Protein AF-A0A9E0TYV6-F1 (afdb_monomer)

Sequence (247 aa):
MHKGSHDLARRAIKYEMLGLSLREYIELRFNIHLPSYPLSEIIQNHERLASQIIERCEAIDQKIIPLFQHYLKCGYYPYFFELPNEEFYFITLEQNIHATIEVDLAAIYPHLNGVSINKLKQLLIFIAKSVPFTPNWTTIKDTLEIGDARTVKTYFQYLQDAYLVRCVGKGNKKFDHMNSPEKVYLDNPNQMQALCAGAANSGSERETFFLDMLSLKHSVTLAQKGDFLIDGNMLFEIGGRKKTFEQ

pLDDT: mean 87.54, std 14.6, range [40.12, 97.88]

Radius of gyration: 19.3 Å; Cα contacts (8 Å, |Δi|>4): 275; chains: 1; bounding box: 46×50×50 Å

Foldseek 3Di:
DDPVCPPVVVVDDDDDDFFDDLQRLVCVVQVDHDDDDDPVCCVVPVVVSVVVVQVRQVVSVHGSVVSVVVCLAARGHPCSVVDPDSVSRLVVVVVVLLCLLPPVLCVVPVPQDPVNSVLLVVLLLVCLQDPWAFDDLVVSCVVSVPPDSVSVLVSQVSCVVSLQKDFAAADDDPVCSSVGRGTMAGNASNSSCSSNVPPDDVQNNQLNSVCNVQVVPWDWHQDPPAGTDTNNHDGDHGDDPPDDPPD

Mean predicted aligned error: 6.64 Å

Structure (mmCIF, N/CA/C/O backbone):
data_AF-A0A9E0TYV6-F1
#
_entry.id   AF-A0A9E0TYV6-F1
#
loop_
_atom_site.group_PDB
_atom_site.id
_atom_site.type_symbol
_atom_site.label_atom_id
_atom_site.label_alt_id
_atom_site.label_comp_id
_atom_site.label_asym_id
_atom_site.label_entity_id
_atom_site.label_seq_id
_atom_site.pdbx_PDB_ins_code
_atom_site.Cartn_x
_atom_site.Cartn_y
_atom_site.Cartn_z
_atom_site.occupancy
_atom_site.B_iso_or_equiv
_atom_site.auth_seq_id
_atom_site.auth_comp_id
_atom_site.auth_asym_id
_atom_site.auth_atom_id
_atom_site.pdbx_PDB_model_num
ATOM 1 N N . MET A 1 1 ? 2.695 -14.387 -18.588 1.00 40.66 1 MET A N 1
ATOM 2 C CA . MET A 1 1 ? 2.009 -15.469 -19.349 1.00 40.66 1 MET A CA 1
ATOM 3 C C . MET A 1 1 ? 2.915 -16.694 -19.436 1.00 40.66 1 MET A C 1
ATOM 5 O O . MET A 1 1 ? 3.988 -16.606 -20.015 1.00 40.66 1 MET A O 1
ATOM 9 N N . HIS A 1 2 ? 2.489 -17.823 -18.862 1.00 41.53 2 HIS A N 1
ATOM 10 C CA . HIS A 1 2 ? 3.214 -19.099 -18.869 1.00 41.53 2 HIS A CA 1
ATOM 11 C C . HIS A 1 2 ? 3.047 -19.836 -20.207 1.00 41.53 2 HIS A C 1
ATOM 13 O O . HIS A 1 2 ? 1.939 -20.252 -20.531 1.00 41.53 2 HIS A O 1
ATOM 19 N N . LYS A 1 3 ? 4.132 -20.091 -20.946 1.00 40.12 3 LYS A N 1
ATOM 20 C CA . LYS A 1 3 ? 4.093 -20.951 -22.149 1.00 40.12 3 LYS A CA 1
ATOM 21 C C . LYS A 1 3 ? 4.261 -22.459 -21.872 1.00 40.12 3 LYS A C 1
ATOM 23 O O . LYS A 1 3 ? 4.310 -23.234 -22.815 1.00 40.12 3 LYS A O 1
ATOM 28 N N . GLY A 1 4 ? 4.264 -22.883 -20.603 1.00 43.78 4 GLY A N 1
ATOM 29 C CA . GLY A 1 4 ? 4.297 -24.304 -20.204 1.00 43.78 4 GLY A CA 1
ATOM 30 C C . GLY A 1 4 ? 3.236 -24.742 -19.180 1.00 43.78 4 GLY A C 1
ATOM 31 O O . GLY A 1 4 ? 3.218 -25.901 -18.794 1.00 43.78 4 GLY A O 1
ATOM 32 N N . SER A 1 5 ? 2.340 -23.847 -18.734 1.00 45.91 5 SER A N 1
ATOM 33 C CA . SER A 1 5 ? 1.409 -24.089 -17.605 1.00 45.91 5 SER A CA 1
ATOM 34 C C . SER A 1 5 ? -0.071 -24.100 -18.025 1.00 45.91 5 SER A C 1
ATOM 36 O O . SER A 1 5 ? -0.960 -23.715 -17.271 1.00 45.91 5 SER A O 1
ATOM 38 N N . HIS A 1 6 ? -0.377 -24.485 -19.265 1.00 48.03 6 HIS A N 1
ATOM 39 C CA . HIS A 1 6 ? -1.742 -24.333 -19.789 1.00 48.03 6 HIS A CA 1
ATOM 40 C C . HIS A 1 6 ? -2.777 -25.318 -19.211 1.00 48.03 6 HIS A C 1
ATOM 42 O O . HIS A 1 6 ? -3.976 -25.057 -19.358 1.00 48.03 6 HIS A O 1
ATOM 48 N N . ASP A 1 7 ? -2.340 -26.404 -18.560 1.00 48.03 7 ASP A N 1
ATOM 49 C CA . ASP A 1 7 ? -3.216 -27.442 -17.984 1.00 48.03 7 ASP A CA 1
ATOM 50 C C . ASP A 1 7 ? -3.314 -27.347 -16.444 1.00 48.03 7 ASP A C 1
ATOM 52 O O . ASP A 1 7 ? -4.409 -27.347 -15.886 1.00 48.03 7 ASP A O 1
ATOM 56 N N . LEU A 1 8 ? -2.193 -27.122 -15.743 1.00 48.78 8 LEU A N 1
ATOM 57 C CA . LEU A 1 8 ? -2.167 -26.930 -14.281 1.00 48.78 8 LEU A CA 1
ATOM 58 C C . LEU A 1 8 ? -2.836 -25.620 -13.834 1.00 48.78 8 LEU A C 1
ATOM 60 O O . LEU A 1 8 ? -3.581 -25.616 -12.855 1.00 48.78 8 LEU A O 1
ATOM 64 N N . ALA A 1 9 ? -2.662 -24.522 -14.582 1.00 51.69 9 ALA A N 1
ATOM 65 C CA . ALA A 1 9 ? -3.269 -23.230 -14.245 1.00 51.69 9 ALA A CA 1
ATOM 66 C C . ALA A 1 9 ? -4.808 -23.212 -14.332 1.00 51.69 9 ALA A C 1
ATOM 68 O O . ALA A 1 9 ? -5.420 -22.287 -13.808 1.00 51.69 9 ALA A O 1
ATOM 69 N N . ARG A 1 10 ? -5.435 -24.207 -14.985 1.00 51.84 10 ARG A N 1
ATOM 70 C CA . ARG A 1 10 ? -6.901 -24.364 -15.039 1.00 51.84 10 ARG A CA 1
ATOM 71 C C . ARG A 1 10 ? -7.467 -25.242 -13.919 1.00 51.84 10 ARG A C 1
ATOM 73 O O . ARG A 1 10 ? -8.673 -25.215 -13.704 1.00 51.84 10 ARG A O 1
ATOM 80 N N . ARG A 1 11 ? -6.626 -26.031 -13.238 1.00 56.94 11 ARG A N 1
ATOM 81 C CA . ARG A 1 11 ? -7.041 -26.982 -12.186 1.00 56.94 11 ARG A CA 1
ATOM 82 C C . ARG A 1 11 ? -6.666 -26.528 -10.775 1.00 56.94 11 ARG A C 1
ATOM 84 O O . ARG A 1 11 ? -7.217 -27.048 -9.812 1.00 56.94 11 ARG A O 1
ATOM 91 N N . ALA A 1 12 ? -5.753 -25.569 -10.644 1.00 57.06 12 ALA A N 1
ATOM 92 C CA . ALA A 1 12 ? -5.425 -24.956 -9.367 1.00 57.06 12 ALA A CA 1
ATOM 93 C C . ALA A 1 12 ? -6.389 -23.800 -9.073 1.00 57.06 12 ALA A C 1
ATOM 95 O O . ALA A 1 12 ? -6.487 -22.852 -9.855 1.00 57.06 12 ALA A O 1
ATOM 96 N N . ILE A 1 13 ? -7.071 -23.857 -7.929 1.00 54.75 13 ILE A N 1
ATOM 97 C CA . ILE A 1 13 ? -7.735 -22.682 -7.363 1.00 54.75 13 ILE A CA 1
ATOM 98 C C . ILE A 1 13 ? -6.620 -21.705 -6.993 1.00 54.75 13 ILE A C 1
ATOM 100 O O . ILE A 1 13 ? -5.852 -21.952 -6.065 1.00 54.75 13 ILE A O 1
ATOM 104 N N . LYS A 1 14 ? -6.489 -20.619 -7.755 1.00 58.59 14 LYS A N 1
ATOM 105 C CA . LYS A 1 14 ? -5.612 -19.512 -7.383 1.00 58.59 14 LYS A CA 1
ATOM 106 C C . LYS A 1 14 ? -6.313 -18.713 -6.298 1.00 58.59 14 LYS A C 1
ATOM 108 O O . LYS A 1 14 ? -7.310 -18.052 -6.573 1.00 58.59 14 LYS A O 1
ATOM 113 N N . TYR A 1 15 ? -5.805 -18.812 -5.078 1.00 57.75 15 TYR A N 1
ATOM 114 C CA . TYR A 1 15 ? -6.190 -17.921 -3.999 1.00 57.75 15 TYR A CA 1
ATOM 115 C C . TYR A 1 15 ? -5.137 -16.818 -3.909 1.00 57.75 15 TYR A C 1
ATOM 117 O O . TYR A 1 15 ? -3.982 -17.089 -3.586 1.00 57.75 15 TYR A O 1
ATOM 125 N N . GLU A 1 16 ? -5.514 -15.593 -4.265 1.00 68.44 16 GLU A N 1
ATOM 126 C CA . GLU A 1 16 ? -4.658 -14.424 -4.067 1.00 68.44 16 GLU A CA 1
ATOM 127 C C . GLU A 1 16 ? -4.733 -14.025 -2.591 1.00 68.44 16 GLU A C 1
ATOM 129 O O . GLU A 1 16 ? -5.782 -13.604 -2.102 1.00 68.44 16 GLU A O 1
ATOM 134 N N . MET A 1 17 ? -3.629 -14.210 -1.865 1.00 68.81 17 MET A N 1
ATOM 135 C CA . MET A 1 17 ? -3.487 -13.711 -0.499 1.00 68.81 17 MET A CA 1
ATOM 136 C C . MET A 1 17 ? -2.896 -12.307 -0.545 1.00 68.81 17 MET A C 1
ATOM 138 O O . MET A 1 17 ? -1.731 -12.144 -0.898 1.00 68.81 17 MET A O 1
ATOM 142 N N . LEU A 1 18 ? -3.698 -11.309 -0.181 1.00 83.25 18 LEU A N 1
ATOM 143 C CA . LEU A 1 18 ? -3.202 -9.965 0.110 1.00 83.25 18 LEU A CA 1
ATOM 144 C C . LEU A 1 18 ? -2.790 -9.856 1.584 1.00 83.25 18 LEU A C 1
ATOM 146 O O . LEU A 1 18 ? -2.995 -10.787 2.370 1.00 83.25 18 LEU A O 1
ATOM 150 N N . GLY A 1 19 ? -2.214 -8.714 1.961 1.00 91.25 19 GLY A N 1
ATOM 151 C CA . GLY A 1 19 ? -1.996 -8.401 3.368 1.00 91.25 19 GLY A CA 1
ATOM 152 C C . GLY A 1 19 ? -3.301 -8.275 4.152 1.00 91.25 19 GLY A C 1
ATOM 153 O O . GLY A 1 19 ? -4.402 -8.219 3.603 1.00 91.25 19 GLY A O 1
ATOM 154 N N . LEU A 1 20 ? -3.154 -8.236 5.470 1.00 95.25 20 LEU A N 1
ATOM 155 C CA . LEU A 1 20 ? -4.251 -8.104 6.413 1.00 95.25 20 LEU A CA 1
ATOM 156 C C . LEU A 1 20 ? -4.936 -6.751 6.243 1.00 95.25 20 LEU A C 1
ATOM 158 O O . LEU A 1 20 ? -4.283 -5.707 6.214 1.00 95.25 20 LEU A O 1
ATOM 162 N N . SER A 1 21 ? -6.262 -6.750 6.243 1.00 95.25 21 SER A N 1
ATOM 163 C CA . SER A 1 21 ? -7.045 -5.545 6.518 1.00 95.25 21 SER A CA 1
ATOM 164 C C . SER A 1 21 ? -6.882 -5.102 7.978 1.00 95.25 21 SER A C 1
ATOM 166 O O . SER A 1 21 ? -6.531 -5.903 8.845 1.00 95.25 21 SER A O 1
ATOM 168 N N . LEU A 1 22 ? -7.224 -3.845 8.297 1.00 96.06 22 LEU A N 1
ATOM 169 C CA . LEU A 1 22 ? -7.263 -3.367 9.691 1.00 96.06 22 LEU A CA 1
ATOM 170 C C . LEU A 1 22 ? -8.117 -4.282 10.584 1.00 96.06 22 LEU A C 1
ATOM 172 O O . LEU A 1 22 ? -7.762 -4.544 11.730 1.00 96.06 22 LEU A O 1
ATOM 176 N N . ARG A 1 23 ? -9.235 -4.785 10.049 1.00 96.12 23 ARG A N 1
ATOM 177 C CA . ARG A 1 23 ? -10.124 -5.720 10.743 1.00 96.12 23 ARG A CA 1
ATOM 178 C C . ARG A 1 23 ? -9.376 -6.999 11.116 1.00 96.12 23 ARG A C 1
ATOM 180 O O . ARG A 1 23 ? -9.337 -7.342 12.289 1.00 96.12 23 ARG A O 1
ATOM 187 N N . GLU A 1 24 ? -8.760 -7.661 10.139 1.00 96.06 24 GLU A N 1
ATOM 188 C CA . GLU A 1 24 ? -8.030 -8.920 10.355 1.00 96.06 24 GLU A CA 1
ATOM 189 C C . GLU A 1 24 ? -6.822 -8.726 11.263 1.00 96.06 24 GLU A C 1
ATOM 191 O O . GLU A 1 24 ? -6.568 -9.561 12.122 1.00 96.06 24 GLU A O 1
ATOM 196 N N . TYR A 1 25 ? -6.122 -7.600 11.138 1.00 96.69 25 TYR A N 1
ATOM 197 C CA . TYR A 1 25 ? -5.053 -7.222 12.053 1.00 96.69 25 TYR A CA 1
ATOM 198 C C . TYR A 1 25 ? -5.535 -7.164 13.512 1.00 96.69 25 TYR A C 1
ATOM 200 O O . TYR A 1 25 ? -4.892 -7.735 14.393 1.00 96.69 25 TYR A O 1
ATOM 208 N N . ILE A 1 26 ? -6.674 -6.515 13.781 1.00 97.06 26 ILE A N 1
ATOM 209 C CA . ILE A 1 26 ? -7.237 -6.430 15.138 1.00 97.06 26 ILE A CA 1
ATOM 210 C C . ILE A 1 26 ? -7.720 -7.807 15.613 1.00 97.06 26 ILE A C 1
ATOM 212 O O . ILE A 1 26 ? -7.426 -8.196 16.743 1.00 97.06 26 ILE A O 1
ATOM 216 N N . GLU A 1 27 ? -8.437 -8.551 14.765 1.00 96.50 27 GLU A N 1
ATOM 217 C CA . GLU A 1 27 ? -8.932 -9.892 15.098 1.00 96.50 27 GLU A CA 1
ATOM 218 C C . GLU A 1 27 ? -7.784 -10.840 15.450 1.00 96.50 27 GLU A C 1
ATOM 220 O O . GLU A 1 27 ? -7.824 -11.477 16.500 1.00 96.50 27 GLU A O 1
ATOM 225 N N . LEU A 1 28 ? -6.731 -10.877 14.629 1.00 94.62 28 LEU A N 1
ATOM 226 C CA . LEU A 1 28 ? -5.552 -11.702 14.881 1.00 94.62 28 LEU A CA 1
ATOM 227 C C . LEU A 1 28 ? -4.814 -11.260 16.145 1.00 94.62 28 LEU A C 1
ATOM 229 O O . LEU A 1 28 ? -4.331 -12.104 16.894 1.00 94.62 28 LEU A O 1
ATOM 233 N N . ARG A 1 29 ? -4.728 -9.947 16.405 1.00 94.38 29 ARG A N 1
ATOM 234 C CA . ARG A 1 29 ? -3.912 -9.429 17.510 1.00 94.38 29 ARG A CA 1
ATOM 235 C C . ARG A 1 29 ? -4.536 -9.612 18.875 1.00 94.38 29 ARG A C 1
ATOM 237 O O . ARG A 1 29 ? -3.815 -9.848 19.840 1.00 94.38 29 ARG A O 1
ATOM 244 N N . PHE A 1 30 ? -5.852 -9.496 18.954 1.00 95.44 30 PHE A N 1
ATOM 245 C CA . PHE A 1 30 ? -6.568 -9.546 20.225 1.00 95.44 30 PHE A CA 1
ATOM 246 C C . PHE A 1 30 ? -7.484 -10.759 20.346 1.00 95.44 30 PHE A C 1
ATOM 248 O O . PHE A 1 30 ? -8.180 -10.890 21.349 1.00 95.44 30 PHE A O 1
ATOM 255 N N . ASN A 1 31 ? -7.474 -11.648 19.347 1.00 94.75 31 ASN A N 1
ATOM 256 C CA . ASN A 1 31 ? -8.322 -12.833 19.283 1.00 94.75 31 ASN A CA 1
ATOM 257 C C . ASN A 1 31 ? -9.809 -12.494 19.501 1.00 94.75 31 ASN A C 1
ATOM 259 O O . ASN A 1 31 ? -10.513 -13.133 20.284 1.00 94.75 31 ASN A O 1
ATOM 263 N N . ILE A 1 32 ? -10.271 -11.441 18.823 1.00 95.56 32 ILE A N 1
ATOM 264 C CA . ILE A 1 32 ? -11.672 -11.009 18.823 1.00 95.56 32 ILE A CA 1
ATOM 265 C C . ILE A 1 32 ? -12.301 -11.219 17.452 1.00 95.56 32 ILE A C 1
ATOM 267 O O . ILE A 1 32 ? -11.603 -11.426 16.465 1.00 95.56 32 ILE A O 1
ATOM 271 N N . HIS A 1 33 ? -13.626 -11.093 17.384 1.00 95.50 33 HIS A N 1
ATOM 272 C CA . HIS A 1 33 ? -14.347 -11.044 16.119 1.00 95.50 33 HIS A CA 1
ATOM 273 C C . HIS A 1 33 ? -14.944 -9.656 15.868 1.00 95.50 33 HIS A C 1
ATOM 275 O O . HIS A 1 33 ?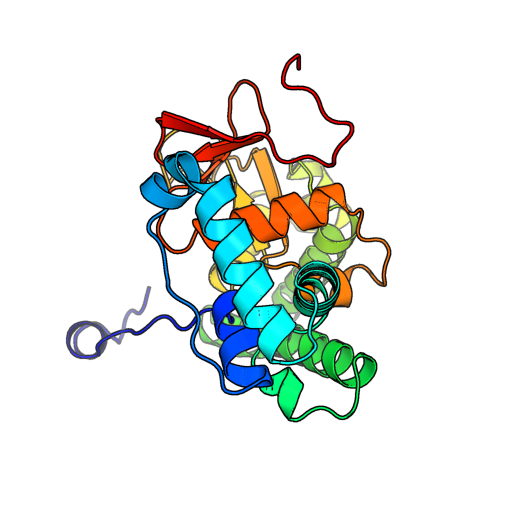 -15.679 -9.105 16.701 1.00 95.50 33 HIS A O 1
ATOM 281 N N . LEU A 1 34 ? -14.656 -9.124 14.684 1.00 95.81 34 LEU A N 1
ATOM 282 C CA . LEU A 1 34 ? -15.200 -7.889 14.155 1.00 95.81 34 LEU A CA 1
ATOM 283 C C . LEU A 1 34 ? -16.017 -8.179 12.883 1.00 95.81 34 LEU A C 1
ATOM 285 O O . LEU A 1 34 ? -15.535 -8.847 11.965 1.00 95.81 34 LEU A O 1
ATOM 289 N N . PRO A 1 35 ? -17.242 -7.642 12.783 1.00 93.69 35 PRO A N 1
ATOM 290 C CA . PRO A 1 35 ? -18.069 -7.811 11.594 1.00 93.69 35 PRO A CA 1
ATOM 291 C C . PRO A 1 35 ? -17.425 -7.176 10.350 1.00 93.69 35 PRO A C 1
ATOM 293 O O . PRO A 1 35 ? -16.737 -6.156 10.427 1.00 93.69 35 PRO A O 1
ATOM 296 N N . SER A 1 36 ? -17.667 -7.786 9.189 1.00 93.81 36 SER A N 1
ATOM 297 C CA . SER A 1 36 ? -17.321 -7.234 7.876 1.00 93.81 36 SER A CA 1
ATOM 298 C C . SER A 1 36 ? -18.561 -6.612 7.241 1.00 93.81 36 SER A C 1
ATOM 300 O O . SER A 1 36 ? -19.647 -7.183 7.329 1.00 93.81 36 SER A O 1
ATOM 302 N N . TYR A 1 37 ? -18.389 -5.465 6.587 1.00 94.25 37 TYR A N 1
ATOM 303 C CA . TYR A 1 37 ? -19.482 -4.695 6.003 1.00 94.25 37 TYR A CA 1
ATOM 304 C C . TYR A 1 37 ? -19.228 -4.427 4.518 1.00 94.25 37 TYR A C 1
ATOM 306 O O . TYR A 1 37 ? -18.089 -4.134 4.139 1.00 94.25 37 TYR A O 1
ATOM 314 N N . PRO A 1 38 ? -20.261 -4.496 3.660 1.00 94.75 38 PRO A N 1
ATOM 315 C CA . PRO A 1 38 ? -20.145 -4.035 2.286 1.00 94.75 38 PRO A CA 1
ATOM 316 C C . PRO A 1 38 ? -19.970 -2.511 2.250 1.00 94.75 38 PRO A C 1
ATOM 318 O O . PRO A 1 38 ? -20.492 -1.791 3.104 1.00 94.75 38 PRO A O 1
ATOM 321 N N . LEU A 1 39 ? -19.283 -2.006 1.222 1.00 95.06 39 LEU A N 1
ATOM 322 C CA . LEU A 1 39 ? -19.005 -0.573 1.074 1.00 95.06 39 LEU A CA 1
ATOM 323 C C . LEU A 1 39 ? -20.281 0.289 1.112 1.00 95.06 39 LEU A C 1
ATOM 325 O O . LEU A 1 39 ? -20.284 1.354 1.723 1.00 95.06 39 LEU A O 1
ATOM 329 N N . SER A 1 40 ? -21.382 -0.190 0.528 1.00 94.88 40 SER A N 1
ATOM 330 C CA . SER A 1 40 ? -22.678 0.501 0.556 1.00 94.88 40 SER A CA 1
ATOM 331 C C . SER A 1 40 ? -23.221 0.700 1.974 1.00 94.88 40 SER A C 1
ATOM 333 O O . SER A 1 40 ? -23.751 1.767 2.281 1.00 94.88 40 SER A O 1
ATOM 335 N N . GLU A 1 41 ? -23.063 -0.293 2.852 1.00 96.56 41 GLU A N 1
ATOM 336 C CA . GLU A 1 41 ? -23.491 -0.184 4.246 1.00 96.56 41 GLU A CA 1
ATOM 337 C C . GLU A 1 41 ? -22.586 0.771 5.022 1.00 96.56 41 GLU A C 1
ATOM 339 O O . GLU A 1 41 ? -23.097 1.567 5.808 1.00 96.56 41 GLU A O 1
ATOM 344 N N . ILE A 1 42 ? -21.273 0.745 4.758 1.00 95.62 42 ILE A N 1
ATOM 345 C CA . ILE A 1 42 ? -20.323 1.693 5.350 1.00 95.62 42 ILE A CA 1
ATOM 346 C C . ILE A 1 42 ? -20.741 3.123 5.008 1.00 95.62 42 ILE A C 1
ATOM 348 O O . ILE A 1 42 ? -20.906 3.931 5.911 1.00 95.62 42 ILE A O 1
ATOM 352 N N . ILE A 1 43 ? -20.995 3.431 3.734 1.00 94.94 43 ILE A N 1
ATOM 353 C CA . ILE A 1 43 ? -21.391 4.783 3.309 1.00 94.94 43 ILE A CA 1
ATOM 354 C C . ILE A 1 43 ? -22.670 5.238 4.031 1.00 94.94 43 ILE A C 1
ATOM 356 O O . ILE A 1 43 ? -22.722 6.349 4.558 1.00 94.94 43 ILE A O 1
ATOM 360 N N . GLN A 1 44 ? -23.687 4.375 4.096 1.00 96.88 44 GLN A N 1
ATOM 361 C CA . GLN A 1 44 ? -25.005 4.731 4.631 1.00 96.88 44 GLN A CA 1
ATOM 362 C C . GLN A 1 44 ? -25.073 4.756 6.163 1.00 96.88 44 GLN A C 1
ATOM 364 O O . GLN A 1 44 ? -25.858 5.516 6.720 1.00 96.88 44 GLN A O 1
ATOM 369 N N . ASN A 1 45 ? -24.285 3.923 6.849 1.00 97.38 45 ASN A N 1
ATOM 370 C CA . ASN A 1 45 ? -24.429 3.666 8.285 1.00 97.38 45 ASN A CA 1
ATOM 371 C C . ASN A 1 45 ? -23.132 3.879 9.085 1.00 97.38 45 ASN A C 1
ATOM 373 O O . ASN A 1 45 ? -23.041 3.401 10.217 1.00 97.38 45 ASN A O 1
ATOM 377 N N . HIS A 1 46 ? -22.132 4.570 8.525 1.00 95.62 46 HIS A N 1
ATOM 378 C CA . HIS A 1 46 ? -20.795 4.707 9.119 1.00 95.62 46 HIS A CA 1
ATOM 379 C C . HIS A 1 46 ? -20.802 5.129 10.594 1.00 95.62 46 HIS A C 1
ATOM 381 O O . HIS A 1 46 ? -20.034 4.558 11.360 1.00 95.62 46 HIS A O 1
ATOM 387 N N . GLU A 1 47 ? -21.659 6.065 11.020 1.00 96.88 47 GLU A N 1
ATOM 388 C CA . GLU A 1 47 ? -21.717 6.513 12.423 1.00 96.88 47 GLU A CA 1
ATOM 389 C C . GLU A 1 47 ? -22.071 5.364 13.375 1.00 96.88 47 GLU A C 1
ATOM 391 O O . GLU A 1 47 ? -21.329 5.071 14.313 1.00 96.88 47 GLU A O 1
ATOM 396 N N . ARG A 1 48 ? -23.162 4.642 13.082 1.00 97.56 48 ARG A N 1
ATOM 397 C CA . ARG A 1 48 ? -23.603 3.479 13.867 1.00 97.56 48 ARG A CA 1
ATOM 398 C C . ARG A 1 48 ? -22.541 2.381 13.871 1.00 97.56 48 ARG A C 1
ATOM 400 O O . ARG A 1 48 ? -22.272 1.789 14.915 1.00 97.56 48 ARG A O 1
ATOM 407 N N . LEU A 1 49 ? -21.962 2.088 12.707 1.00 97.19 49 LEU A N 1
ATOM 408 C CA . LEU A 1 49 ? -20.932 1.056 12.570 1.00 97.19 49 LEU A CA 1
ATOM 409 C C . LEU A 1 49 ? -19.666 1.419 13.354 1.00 97.19 49 LEU A C 1
ATOM 411 O O . LEU A 1 49 ? -19.101 0.562 14.033 1.00 97.19 49 LEU A O 1
ATOM 415 N N . ALA A 1 50 ? -19.250 2.685 13.307 1.00 96.25 50 ALA A N 1
ATOM 416 C CA . ALA A 1 50 ? -18.106 3.184 14.055 1.00 96.25 50 ALA A CA 1
ATOM 417 C C . ALA A 1 50 ? -18.327 3.050 15.565 1.00 96.25 50 ALA A C 1
ATOM 419 O O . ALA A 1 50 ? -17.451 2.514 16.240 1.00 96.25 50 ALA A O 1
ATOM 420 N N . SER A 1 51 ? -19.497 3.440 16.089 1.00 97.25 51 SER A N 1
ATOM 421 C CA . SER A 1 51 ? -19.836 3.253 17.509 1.00 97.25 51 SER A CA 1
ATOM 422 C C . SER A 1 51 ? -19.721 1.789 17.940 1.00 97.25 51 SER A C 1
ATOM 424 O O . SER A 1 51 ? -19.071 1.495 18.938 1.00 97.25 51 SER A O 1
ATOM 426 N N . GLN A 1 52 ? -20.252 0.855 17.145 1.00 96.69 52 GLN A N 1
ATOM 427 C CA . GLN A 1 52 ? -20.173 -0.579 17.447 1.00 96.69 52 GLN A CA 1
ATOM 428 C C . GLN A 1 52 ? -18.733 -1.116 17.437 1.00 96.69 52 GLN A C 1
ATOM 430 O O . GLN A 1 52 ? -18.384 -1.975 18.247 1.00 96.69 52 GLN A O 1
ATOM 435 N N . ILE A 1 53 ? -17.890 -0.645 16.514 1.00 96.44 53 ILE A N 1
ATOM 436 C CA . ILE A 1 53 ? -16.470 -1.028 16.467 1.00 96.44 53 ILE A CA 1
ATOM 437 C C . ILE A 1 53 ? -15.729 -0.458 17.680 1.00 96.44 53 ILE A C 1
ATOM 439 O O . ILE A 1 53 ? -14.943 -1.174 18.297 1.00 96.44 53 ILE A O 1
ATOM 443 N N . ILE A 1 54 ? -16.004 0.798 18.048 1.00 97.12 54 ILE A N 1
ATOM 444 C CA . ILE A 1 54 ? -15.418 1.446 19.226 1.00 97.12 54 ILE A CA 1
ATOM 445 C C . ILE A 1 54 ? -15.757 0.649 20.485 1.00 97.12 54 ILE A C 1
ATOM 447 O O . ILE A 1 54 ? -14.838 0.265 21.198 1.00 97.12 54 ILE A O 1
ATOM 451 N N . GLU A 1 55 ? -17.031 0.319 20.711 1.00 97.06 55 GLU A N 1
ATOM 452 C CA . GLU A 1 55 ? -17.466 -0.475 21.869 1.00 97.06 55 GLU A CA 1
ATOM 453 C C . GLU A 1 55 ? -16.746 -1.830 21.949 1.00 97.06 55 GLU A C 1
ATOM 455 O O . GLU A 1 55 ? -16.288 -2.237 23.016 1.00 97.06 55 GLU A O 1
ATOM 460 N N . ARG A 1 56 ? -16.580 -2.523 20.813 1.00 96.62 56 ARG A N 1
ATOM 461 C CA . ARG A 1 56 ? -15.864 -3.811 20.758 1.00 96.62 56 ARG A CA 1
ATOM 462 C C . ARG A 1 56 ? -14.377 -3.677 21.074 1.00 96.62 56 ARG A C 1
ATOM 464 O O . ARG A 1 56 ? -13.833 -4.546 21.748 1.00 96.62 56 ARG A O 1
ATOM 471 N N . CYS A 1 57 ? -13.721 -2.621 20.594 1.00 97.06 57 CYS A N 1
ATOM 472 C CA . CYS A 1 57 ? -12.328 -2.344 20.944 1.00 97.06 57 CYS A CA 1
ATOM 473 C C . CYS A 1 57 ? -12.190 -1.948 22.421 1.00 97.06 57 CYS A C 1
ATOM 475 O O . CYS A 1 57 ? -11.273 -2.405 23.095 1.00 97.06 57 CYS A O 1
ATOM 477 N N . GLU A 1 58 ? -13.107 -1.141 22.951 1.00 97.12 58 GLU A N 1
ATOM 478 C CA . GLU A 1 58 ? -13.068 -0.709 24.350 1.00 97.12 58 GLU A CA 1
ATOM 479 C C . GLU A 1 58 ? -13.315 -1.865 25.324 1.00 97.12 58 GLU A C 1
ATOM 481 O O . GLU A 1 58 ? -12.702 -1.899 26.389 1.00 97.12 58 GLU A O 1
ATOM 486 N N . ALA A 1 59 ? -14.123 -2.858 24.940 1.00 97.31 59 ALA A N 1
ATOM 487 C CA . ALA A 1 59 ? -14.341 -4.075 25.725 1.00 97.31 59 ALA A CA 1
ATOM 488 C C . ALA A 1 59 ? -13.061 -4.905 25.960 1.00 97.31 59 ALA A C 1
ATOM 490 O O . ALA A 1 59 ? -13.023 -5.714 26.885 1.00 97.31 59 ALA A O 1
ATOM 491 N N . ILE A 1 60 ? -12.018 -4.700 25.149 1.00 96.88 60 ILE A N 1
ATOM 492 C CA . ILE A 1 60 ? -10.689 -5.314 25.308 1.00 96.88 60 ILE A CA 1
ATOM 493 C C . ILE A 1 60 ? -9.613 -4.300 25.726 1.00 96.88 60 ILE A C 1
ATOM 495 O O . ILE A 1 60 ? -8.425 -4.532 25.512 1.00 96.88 60 ILE A O 1
ATOM 499 N N . ASP A 1 61 ? -10.025 -3.162 26.292 1.00 97.31 61 ASP A N 1
ATOM 500 C CA . ASP A 1 61 ? -9.149 -2.064 26.720 1.00 97.31 61 ASP A CA 1
ATOM 501 C C . ASP A 1 61 ? -8.258 -1.512 25.590 1.00 97.31 61 ASP A C 1
ATOM 503 O O . ASP A 1 61 ? -7.102 -1.136 25.780 1.00 97.31 61 ASP A O 1
ATOM 507 N N . GLN A 1 62 ? -8.789 -1.482 24.364 1.00 97.88 62 GLN A N 1
ATOM 508 C CA . GLN A 1 62 ? -8.115 -0.920 23.197 1.00 97.88 62 GLN A CA 1
ATOM 509 C C . GLN A 1 62 ? -8.893 0.259 22.611 1.00 97.88 62 GLN A C 1
ATOM 511 O O . GLN A 1 62 ? -10.113 0.371 22.722 1.00 97.88 62 GLN A O 1
ATOM 516 N N . LYS A 1 63 ? -8.177 1.153 21.922 1.00 97.38 63 LYS A N 1
ATOM 517 C CA . LYS A 1 63 ? -8.763 2.301 21.216 1.00 97.38 63 LYS A CA 1
ATOM 518 C C . LYS A 1 63 ? -8.482 2.194 19.721 1.00 97.38 63 LYS A C 1
ATOM 520 O O . LYS A 1 63 ? -7.340 1.995 19.312 1.00 97.38 63 LYS A O 1
ATOM 525 N N . ILE A 1 64 ? -9.511 2.391 18.896 1.00 96.50 64 ILE A N 1
ATOM 526 C CA . ILE A 1 64 ? -9.422 2.183 17.441 1.00 96.50 64 ILE A CA 1
ATOM 527 C C . ILE A 1 64 ? -8.397 3.096 16.750 1.00 96.50 64 ILE A C 1
ATOM 529 O O . ILE A 1 64 ? -7.716 2.661 15.828 1.00 96.50 64 ILE A O 1
ATOM 533 N N . ILE A 1 65 ? -8.235 4.343 17.207 1.00 95.50 65 ILE A N 1
ATOM 534 C CA . ILE A 1 65 ? -7.309 5.297 16.576 1.00 95.50 65 ILE A CA 1
ATOM 535 C C . ILE A 1 65 ? -5.836 4.889 16.774 1.00 95.50 65 ILE A C 1
ATOM 537 O O . ILE A 1 65 ? -5.137 4.777 15.766 1.00 95.50 65 ILE A O 1
ATOM 541 N N . PRO A 1 66 ? -5.349 4.598 18.000 1.00 96.75 66 PRO A N 1
ATOM 542 C CA . PRO A 1 66 ? -4.019 4.012 18.190 1.00 96.75 66 PRO A CA 1
ATOM 543 C C . PRO A 1 66 ? -3.805 2.702 17.423 1.00 96.75 66 PRO A C 1
ATOM 545 O O . PRO A 1 66 ? -2.750 2.513 16.820 1.00 96.75 66 PRO A O 1
ATOM 548 N N . LEU A 1 67 ? -4.812 1.819 17.392 1.00 97.38 67 LEU A N 1
ATOM 549 C CA . LEU A 1 67 ? -4.735 0.568 16.633 1.00 97.38 67 LEU A CA 1
ATOM 550 C C . LEU A 1 67 ? -4.539 0.816 15.138 1.00 97.38 67 LEU A C 1
ATOM 552 O O . LEU A 1 67 ? -3.692 0.178 14.518 1.00 97.38 67 LEU A O 1
ATOM 556 N N . PHE A 1 68 ? -5.284 1.765 14.573 1.00 97.06 68 PHE A N 1
ATOM 557 C CA . PHE A 1 68 ? -5.151 2.154 13.176 1.00 97.06 68 PHE A CA 1
ATOM 558 C C . PHE A 1 68 ? -3.775 2.759 12.881 1.00 97.06 68 PHE A C 1
ATOM 560 O O . PHE A 1 68 ? -3.132 2.371 11.912 1.00 97.06 68 PHE A O 1
ATOM 567 N N . GLN A 1 69 ? -3.272 3.642 13.746 1.00 95.12 69 GLN A N 1
ATOM 568 C CA . GLN A 1 69 ? -1.937 4.231 13.590 1.00 95.12 69 GLN A CA 1
ATOM 569 C C . GLN A 1 69 ? -0.824 3.178 13.616 1.00 95.12 69 GLN A C 1
ATOM 571 O O . GLN A 1 69 ? 0.122 3.269 12.838 1.00 95.12 69 GLN A O 1
ATOM 576 N N . HIS A 1 70 ? -0.934 2.171 14.484 1.00 95.44 70 HIS A N 1
ATOM 577 C CA . HIS A 1 70 ? 0.013 1.059 14.500 1.00 95.44 70 HIS A CA 1
ATOM 578 C C . HIS A 1 70 ? -0.143 0.175 13.257 1.00 95.44 70 HIS A C 1
ATOM 580 O O . HIS A 1 70 ? 0.850 -0.266 12.684 1.00 95.44 70 HIS A O 1
ATOM 586 N N . TYR A 1 71 ? -1.374 -0.085 12.813 1.00 96.88 71 TYR A N 1
ATOM 587 C CA . TYR A 1 71 ? -1.625 -0.881 11.614 1.00 96.88 71 TYR A CA 1
ATOM 588 C C . TYR A 1 71 ? -0.914 -0.306 10.383 1.00 96.88 71 TYR A C 1
ATOM 590 O O . TYR A 1 71 ? -0.213 -1.051 9.698 1.00 96.88 71 TYR A O 1
ATOM 598 N N . LEU A 1 72 ? -1.019 1.013 10.173 1.00 95.31 72 LEU A N 1
ATOM 599 C CA . LEU A 1 72 ? -0.381 1.726 9.058 1.00 95.31 72 LEU A CA 1
ATOM 600 C C . LEU A 1 72 ? 1.155 1.616 9.052 1.00 95.31 72 LEU A C 1
ATOM 602 O O . LEU A 1 72 ? 1.782 1.818 8.016 1.00 95.31 72 LEU A O 1
ATOM 606 N N . LYS A 1 73 ? 1.763 1.290 10.199 1.00 94.12 73 LYS A N 1
ATOM 607 C CA . LYS A 1 73 ? 3.203 1.049 10.333 1.00 94.12 73 LYS A CA 1
ATOM 608 C C . LYS A 1 73 ? 3.562 -0.418 10.170 1.00 94.12 73 LYS A C 1
ATOM 610 O O . LYS A 1 73 ? 4.430 -0.761 9.371 1.00 94.12 73 LYS A O 1
ATOM 615 N N . CYS A 1 74 ? 2.897 -1.286 10.926 1.00 94.31 74 CYS A N 1
ATOM 616 C CA . CYS A 1 74 ? 3.305 -2.679 11.091 1.00 94.31 74 CYS A CA 1
ATOM 617 C C . CYS A 1 74 ? 2.137 -3.645 11.362 1.00 94.31 74 CYS A C 1
ATOM 619 O O . CYS A 1 74 ? 2.274 -4.577 12.146 1.00 94.31 74 CYS A O 1
ATOM 621 N N . GLY A 1 75 ? 0.977 -3.445 10.723 1.00 95.06 75 GLY A N 1
ATOM 622 C CA . GLY A 1 75 ? -0.146 -4.394 10.763 1.00 95.06 75 GLY A CA 1
ATOM 623 C C . GLY A 1 75 ? -0.568 -5.063 9.447 1.00 95.06 75 GLY A C 1
ATOM 624 O O . GLY A 1 75 ? -1.410 -5.952 9.495 1.00 95.06 75 GLY A O 1
ATOM 625 N N . TYR A 1 76 ? -0.018 -4.673 8.293 1.00 96.62 76 TYR A N 1
ATOM 626 C CA . TYR A 1 76 ? -0.396 -5.218 6.983 1.00 96.62 76 TYR A CA 1
ATOM 627 C C . TYR A 1 76 ? 0.135 -6.640 6.760 1.00 96.62 76 TYR A C 1
ATOM 629 O O . TYR A 1 76 ? -0.598 -7.512 6.301 1.00 96.62 76 TYR A O 1
ATOM 637 N N . TYR A 1 77 ? 1.400 -6.909 7.096 1.00 95.62 77 TYR A N 1
ATOM 638 C CA . TYR A 1 77 ? 1.996 -8.230 6.887 1.00 95.62 77 TYR A CA 1
ATOM 639 C C . TYR A 1 77 ? 1.941 -9.076 8.166 1.00 95.62 77 TYR A C 1
ATOM 641 O O . TYR A 1 77 ? 2.450 -8.624 9.191 1.00 95.62 77 TYR A O 1
ATOM 649 N N . PRO A 1 78 ? 1.395 -10.309 8.129 1.00 92.81 78 PRO A N 1
ATOM 650 C CA . PRO A 1 78 ? 1.062 -11.094 9.324 1.00 92.81 78 PRO A CA 1
ATOM 651 C C . PRO A 1 78 ? 2.265 -11.497 10.186 1.00 92.81 78 PRO A C 1
ATOM 653 O O . PRO A 1 78 ? 2.096 -11.756 11.371 1.00 92.81 78 PRO A O 1
ATOM 656 N N . TYR A 1 79 ? 3.486 -11.493 9.648 1.00 92.75 79 TYR A N 1
ATOM 657 C CA . TYR A 1 79 ? 4.695 -11.804 10.419 1.00 92.75 79 TYR A CA 1
ATOM 658 C C . TYR A 1 79 ? 5.022 -10.765 11.510 1.00 92.75 79 TYR A C 1
ATOM 660 O O . TYR A 1 79 ? 5.956 -10.966 12.279 1.00 92.75 79 TYR A O 1
ATOM 668 N N . PHE A 1 80 ? 4.264 -9.666 11.633 1.00 90.88 80 PHE A N 1
ATOM 669 C CA . PHE A 1 80 ? 4.442 -8.701 12.724 1.00 90.88 80 PHE A CA 1
ATOM 670 C C . PHE A 1 80 ? 4.308 -9.322 14.125 1.00 90.88 80 PHE A C 1
ATOM 672 O O . PHE A 1 80 ? 4.868 -8.784 15.075 1.00 90.88 80 PHE A O 1
ATOM 679 N N . PHE A 1 81 ? 3.591 -10.444 14.259 1.00 89.12 81 PHE A N 1
ATOM 680 C CA . PHE A 1 81 ? 3.451 -11.180 15.520 1.00 89.12 81 PHE A CA 1
ATOM 681 C C . PHE A 1 81 ? 4.727 -11.875 15.982 1.00 89.12 81 PHE A C 1
ATOM 683 O O . PHE A 1 81 ? 4.903 -12.114 17.174 1.00 89.12 81 PHE A O 1
ATOM 690 N N . GLU A 1 82 ? 5.582 -12.243 15.034 1.00 90.38 82 GLU A N 1
ATOM 691 C CA . GLU A 1 82 ? 6.763 -13.069 15.283 1.00 90.38 82 GLU A CA 1
ATOM 692 C C . GLU A 1 82 ? 8.013 -12.215 15.514 1.00 90.38 82 GLU A C 1
ATOM 694 O O . GLU A 1 82 ? 9.036 -12.712 15.984 1.00 90.38 82 GLU A O 1
ATOM 699 N N . LEU A 1 83 ? 7.936 -10.921 15.191 1.00 93.50 83 LEU A N 1
ATOM 700 C CA . LEU A 1 83 ? 9.060 -10.003 15.266 1.00 93.50 83 LEU A CA 1
ATOM 701 C C . LEU A 1 83 ? 9.071 -9.250 16.601 1.00 93.50 83 LEU A C 1
ATOM 703 O O . LEU A 1 83 ? 8.026 -8.827 17.095 1.00 93.50 83 LEU A O 1
ATOM 707 N N . PRO A 1 84 ? 10.258 -9.048 17.197 1.00 90.38 84 PRO A N 1
ATOM 708 C CA . PRO A 1 84 ? 10.369 -8.531 18.557 1.00 90.38 84 PRO A CA 1
ATOM 709 C C . PRO A 1 84 ? 9.947 -7.062 18.687 1.00 90.38 84 PRO A C 1
ATOM 711 O O . PRO A 1 84 ? 9.546 -6.637 19.769 1.00 90.38 84 PRO A O 1
ATOM 714 N N . ASN A 1 85 ? 10.076 -6.269 17.619 1.00 92.38 85 ASN A N 1
ATOM 715 C CA . ASN A 1 85 ? 9.712 -4.855 17.597 1.00 92.38 85 ASN A CA 1
ATOM 716 C C . ASN A 1 85 ? 9.547 -4.328 16.153 1.00 92.38 85 ASN A C 1
ATOM 718 O O . ASN A 1 85 ? 9.782 -5.046 15.178 1.00 92.38 85 ASN A O 1
ATOM 722 N N . GLU A 1 86 ? 9.161 -3.053 16.032 1.00 92.12 86 GLU A N 1
ATOM 723 C CA . GLU A 1 86 ? 8.934 -2.371 14.748 1.00 92.12 86 GLU A CA 1
ATOM 724 C C . GLU A 1 86 ? 10.194 -2.282 13.867 1.00 92.12 86 GLU A C 1
ATOM 726 O O . GLU A 1 86 ? 10.093 -2.368 12.647 1.00 92.12 86 GLU A O 1
ATOM 731 N N . GLU A 1 87 ? 11.387 -2.153 14.452 1.00 92.69 87 GLU A N 1
ATOM 732 C CA . GLU A 1 87 ? 12.643 -2.060 13.697 1.00 92.69 87 GLU A CA 1
ATOM 733 C C . GLU A 1 87 ? 12.926 -3.359 12.936 1.00 92.69 87 GLU A C 1
ATOM 735 O O . GLU A 1 87 ? 13.162 -3.335 11.728 1.00 92.69 87 GLU A O 1
ATOM 740 N N . PHE A 1 88 ? 12.808 -4.506 13.613 1.00 94.75 88 PHE A N 1
ATOM 741 C CA . PHE A 1 88 ? 12.935 -5.810 12.960 1.00 94.75 88 PHE A CA 1
ATOM 742 C C . PHE A 1 88 ? 11.847 -6.018 11.903 1.00 94.75 88 PHE A C 1
ATOM 744 O O . PHE A 1 88 ? 12.133 -6.569 10.844 1.00 94.75 88 PHE A O 1
ATOM 751 N N . TYR A 1 89 ? 10.629 -5.522 12.140 1.00 95.62 89 TYR A N 1
ATOM 752 C CA . TYR A 1 89 ? 9.566 -5.530 11.133 1.00 95.62 89 TYR A CA 1
ATOM 753 C C . TYR A 1 89 ? 9.950 -4.778 9.858 1.00 95.62 89 TYR A C 1
ATOM 755 O O . TYR A 1 89 ? 9.765 -5.315 8.762 1.00 95.62 89 TYR A O 1
ATOM 763 N N . PHE A 1 90 ? 10.510 -3.573 9.975 1.00 94.88 90 PHE A N 1
ATOM 764 C CA . PHE A 1 90 ? 10.934 -2.800 8.808 1.00 94.88 90 PHE A CA 1
ATOM 765 C C . PHE A 1 90 ? 12.114 -3.446 8.082 1.00 94.88 90 PHE A C 1
ATOM 767 O O . PHE A 1 90 ? 12.070 -3.547 6.858 1.00 94.88 90 PHE A O 1
ATOM 774 N N . ILE A 1 91 ? 13.108 -3.963 8.815 1.00 94.62 91 ILE A N 1
ATOM 775 C CA . ILE A 1 91 ? 14.243 -4.694 8.229 1.00 94.62 91 ILE A CA 1
ATOM 776 C C . ILE A 1 91 ? 13.748 -5.916 7.447 1.00 94.62 91 ILE A C 1
ATOM 778 O O . ILE A 1 91 ? 14.128 -6.110 6.293 1.00 94.62 91 ILE A O 1
ATOM 782 N N . THR A 1 92 ? 12.871 -6.728 8.044 1.00 96.12 92 THR A N 1
ATOM 783 C CA . THR A 1 92 ? 12.302 -7.909 7.383 1.00 96.12 92 THR A CA 1
ATOM 784 C C . THR A 1 92 ? 11.457 -7.524 6.170 1.00 96.12 92 THR A C 1
ATOM 786 O O . THR A 1 92 ? 11.559 -8.168 5.128 1.00 96.12 92 THR A O 1
ATOM 789 N N . LEU A 1 93 ? 10.653 -6.461 6.257 1.00 96.00 93 LEU A N 1
ATOM 790 C CA . LEU A 1 93 ? 9.875 -5.973 5.119 1.00 96.00 93 LEU A CA 1
ATOM 791 C C . LEU A 1 93 ? 10.779 -5.510 3.967 1.00 96.00 93 LEU A C 1
ATOM 793 O O . LEU A 1 93 ? 10.550 -5.902 2.826 1.00 96.00 93 LEU A O 1
ATOM 797 N N . GLU A 1 94 ? 11.830 -4.739 4.242 1.00 95.56 94 GLU A N 1
ATOM 798 C CA . GLU A 1 94 ? 12.784 -4.302 3.216 1.00 95.56 94 GLU A CA 1
ATOM 799 C C . GLU A 1 94 ? 13.499 -5.495 2.559 1.00 95.56 94 GLU A C 1
ATOM 801 O O . GLU A 1 94 ? 13.607 -5.565 1.333 1.00 95.56 94 GLU A O 1
ATOM 806 N N . GLN A 1 95 ? 13.912 -6.485 3.356 1.00 95.88 95 GLN A N 1
ATOM 807 C CA . GLN A 1 95 ? 14.501 -7.729 2.851 1.00 95.88 95 GLN A CA 1
ATOM 808 C C . GLN A 1 95 ? 13.531 -8.505 1.955 1.00 95.88 95 GLN A C 1
ATOM 810 O O . GLN A 1 95 ? 13.928 -8.960 0.883 1.00 95.88 95 GLN A O 1
ATOM 815 N N . ASN A 1 96 ? 12.259 -8.612 2.345 1.00 96.06 96 ASN A N 1
ATOM 816 C CA . ASN A 1 96 ? 11.229 -9.274 1.544 1.00 96.06 96 ASN A CA 1
ATOM 817 C C . ASN A 1 96 ? 10.966 -8.534 0.226 1.00 96.06 96 ASN A C 1
ATOM 819 O O . ASN A 1 96 ? 10.819 -9.170 -0.817 1.00 96.06 96 ASN A O 1
ATOM 823 N N . ILE A 1 97 ? 10.959 -7.199 0.240 1.00 96.75 97 ILE A N 1
ATOM 824 C CA . ILE A 1 97 ? 10.834 -6.375 -0.971 1.00 96.75 97 ILE A CA 1
ATOM 825 C C . ILE A 1 97 ? 12.023 -6.620 -1.910 1.00 96.75 97 ILE A C 1
ATOM 827 O O . ILE A 1 97 ? 11.833 -6.821 -3.111 1.00 96.75 97 ILE A O 1
ATOM 831 N N . HIS A 1 98 ? 13.249 -6.652 -1.381 1.00 95.88 98 HIS A N 1
ATOM 832 C CA . HIS A 1 98 ? 14.434 -6.969 -2.180 1.00 95.88 98 HIS A CA 1
ATOM 833 C C . HIS A 1 98 ? 14.378 -8.389 -2.748 1.00 95.88 98 HIS A C 1
ATOM 835 O O . HIS A 1 98 ? 14.597 -8.557 -3.947 1.00 95.88 98 HIS A O 1
ATOM 841 N N . ALA A 1 99 ? 14.007 -9.385 -1.941 1.00 96.94 99 ALA A N 1
ATOM 842 C CA . ALA A 1 99 ? 13.838 -10.764 -2.395 1.00 96.94 99 ALA A CA 1
ATOM 843 C C . ALA A 1 99 ? 12.766 -10.882 -3.493 1.00 96.94 99 ALA A C 1
ATOM 845 O O . ALA A 1 99 ? 12.992 -11.554 -4.498 1.00 96.94 99 ALA A O 1
ATOM 846 N N . THR A 1 100 ? 11.656 -10.149 -3.363 1.00 96.50 100 THR A N 1
ATOM 847 C CA . THR A 1 100 ? 10.594 -10.092 -4.380 1.00 96.50 100 THR A CA 1
ATOM 848 C C . THR A 1 100 ? 11.145 -9.606 -5.724 1.00 96.50 100 THR A C 1
ATOM 850 O O . THR A 1 100 ? 10.835 -10.162 -6.777 1.00 96.50 100 THR A O 1
ATOM 853 N N . ILE A 1 101 ? 12.001 -8.580 -5.720 1.00 96.50 101 ILE A N 1
ATOM 854 C CA . ILE A 1 101 ? 12.595 -8.068 -6.961 1.00 96.50 101 ILE A CA 1
ATOM 855 C C . ILE A 1 101 ? 13.665 -9.025 -7.496 1.00 96.50 101 ILE A C 1
ATOM 857 O O . ILE A 1 101 ? 13.687 -9.310 -8.690 1.00 96.50 101 ILE A O 1
ATOM 861 N N . GLU A 1 102 ? 14.569 -9.496 -6.643 1.00 95.19 102 GLU A N 1
ATOM 862 C CA . GLU A 1 102 ? 15.769 -10.231 -7.053 1.00 95.19 102 GLU A CA 1
ATOM 863 C C . GLU A 1 102 ? 15.495 -11.689 -7.422 1.00 95.19 102 GLU A C 1
ATOM 865 O O . GLU A 1 102 ? 16.147 -12.222 -8.321 1.00 95.19 102 GLU A O 1
ATOM 870 N N . VAL A 1 103 ? 14.536 -12.322 -6.747 1.00 94.31 103 VAL A N 1
ATOM 871 C CA . VAL A 1 103 ? 14.224 -13.746 -6.892 1.00 94.31 103 VAL A CA 1
ATOM 872 C C . VAL A 1 103 ? 12.898 -13.922 -7.620 1.00 94.31 103 VAL A C 1
ATOM 874 O O . VAL A 1 103 ? 12.875 -14.518 -8.699 1.00 94.31 103 VAL A O 1
ATOM 877 N N . ASP A 1 104 ? 11.806 -13.371 -7.086 1.00 94.31 104 ASP A N 1
ATOM 878 C CA . ASP A 1 104 ? 10.463 -13.686 -7.588 1.00 94.31 104 ASP A CA 1
ATOM 879 C C . ASP A 1 104 ? 10.210 -13.069 -8.967 1.00 94.31 104 ASP A C 1
ATOM 881 O O . ASP A 1 104 ? 9.824 -13.769 -9.909 1.00 94.31 104 ASP A O 1
ATOM 885 N N . LEU A 1 105 ? 10.503 -11.776 -9.140 1.00 93.19 105 LEU A N 1
ATOM 886 C CA . LEU A 1 105 ? 10.379 -11.121 -10.443 1.00 93.19 105 LEU A CA 1
ATOM 887 C C . LEU A 1 105 ? 11.330 -11.722 -11.477 1.00 93.19 105 LEU A C 1
A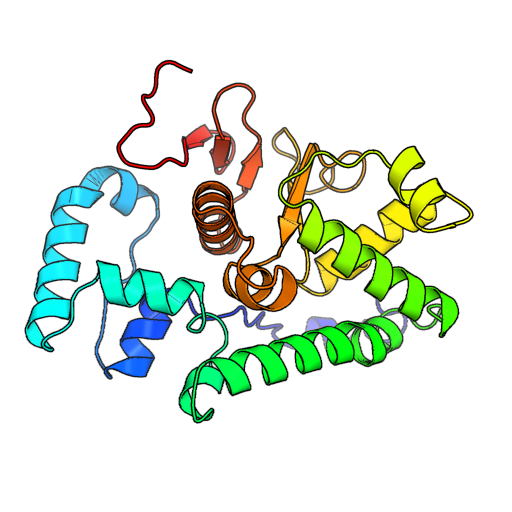TOM 889 O O . LEU A 1 105 ? 10.921 -11.912 -12.622 1.00 93.19 105 LEU A O 1
ATOM 893 N N . ALA A 1 106 ? 12.566 -12.059 -11.101 1.00 90.56 106 ALA A N 1
ATOM 894 C CA . ALA A 1 106 ? 13.511 -12.711 -12.006 1.00 90.56 106 ALA A CA 1
ATOM 895 C C . ALA A 1 106 ? 13.016 -14.099 -12.456 1.00 90.56 106 ALA A C 1
ATOM 897 O O . ALA A 1 106 ? 13.161 -14.461 -13.625 1.00 90.56 106 ALA A O 1
ATOM 898 N N . ALA A 1 107 ? 12.375 -14.856 -11.559 1.00 91.50 107 ALA A N 1
ATOM 899 C CA . ALA A 1 107 ? 11.777 -16.150 -11.878 1.00 91.50 107 ALA A CA 1
ATOM 900 C C . ALA A 1 107 ? 10.554 -16.023 -12.806 1.00 91.50 107 ALA A C 1
ATOM 902 O O . ALA A 1 107 ? 10.361 -16.850 -13.702 1.00 91.50 107 ALA A O 1
ATOM 903 N N . ILE A 1 108 ? 9.734 -14.983 -12.623 1.00 91.31 108 ILE A N 1
ATOM 904 C CA . ILE A 1 108 ? 8.552 -14.710 -13.458 1.00 91.31 108 ILE A CA 1
ATOM 905 C C . ILE A 1 108 ? 8.947 -14.142 -14.830 1.00 91.31 108 ILE A C 1
ATOM 907 O O . ILE A 1 108 ? 8.307 -14.458 -15.841 1.00 91.31 108 ILE A O 1
ATOM 911 N N . TYR A 1 109 ? 10.007 -13.334 -14.876 1.00 93.00 109 TYR A N 1
ATOM 912 C CA . TYR A 1 109 ? 10.499 -12.627 -16.056 1.00 93.00 109 TYR A CA 1
ATOM 913 C C . TYR A 1 109 ? 11.966 -12.997 -16.349 1.00 93.00 109 TYR A C 1
ATOM 915 O O . TYR A 1 109 ? 12.864 -12.197 -16.085 1.00 93.00 109 TYR A O 1
ATOM 923 N N . PRO A 1 110 ? 12.236 -14.171 -16.962 1.00 88.75 110 PRO A N 1
ATOM 924 C CA . PRO A 1 110 ? 13.595 -14.715 -17.109 1.00 88.75 110 PRO A CA 1
ATOM 925 C C . PRO A 1 110 ? 14.564 -13.874 -17.953 1.00 88.75 110 PRO A C 1
ATOM 927 O O . PRO A 1 110 ? 15.761 -14.146 -17.981 1.00 88.75 110 PRO A O 1
ATOM 930 N N . HIS A 1 111 ? 14.067 -12.877 -18.689 1.00 90.81 111 HIS A N 1
ATOM 931 C CA . HIS A 1 111 ? 14.891 -11.917 -19.431 1.00 90.81 111 HIS A CA 1
ATOM 932 C C . HIS A 1 111 ? 15.472 -10.804 -18.547 1.00 90.81 111 HIS A C 1
ATOM 934 O O . HIS A 1 111 ? 16.323 -10.048 -19.018 1.00 90.81 111 HIS A O 1
ATOM 940 N N . LEU A 1 112 ? 15.025 -10.671 -17.294 1.00 93.88 112 LEU A N 1
ATOM 941 C CA . LEU A 1 112 ? 15.629 -9.758 -16.329 1.00 93.88 112 LEU A CA 1
ATOM 942 C C . LEU A 1 112 ? 17.008 -10.286 -15.924 1.00 93.88 112 LEU A C 1
ATOM 944 O O . LEU A 1 112 ? 17.141 -11.361 -15.348 1.00 93.88 112 LEU A O 1
ATOM 948 N N . ASN A 1 113 ? 18.045 -9.507 -16.217 1.00 93.56 113 ASN A N 1
ATOM 949 C CA . ASN A 1 113 ? 19.410 -9.776 -15.769 1.00 93.56 113 ASN A CA 1
ATOM 950 C C . ASN A 1 113 ? 19.779 -8.872 -14.579 1.00 93.56 113 ASN A C 1
ATOM 952 O O . ASN A 1 113 ? 19.015 -7.985 -14.197 1.00 93.56 113 ASN A O 1
ATOM 956 N N . GLY A 1 114 ? 20.982 -9.042 -14.021 1.00 94.69 114 GLY A N 1
ATOM 957 C CA . GLY A 1 114 ? 21.435 -8.253 -12.867 1.00 94.69 114 GLY A CA 1
ATOM 958 C C . GLY A 1 114 ? 21.382 -6.731 -13.075 1.00 94.69 114 GLY A C 1
ATOM 959 O O . GLY A 1 114 ? 21.106 -5.991 -12.133 1.00 94.69 114 GLY A O 1
ATOM 960 N N . VAL A 1 115 ? 21.568 -6.245 -14.308 1.00 95.56 115 VAL A N 1
ATOM 961 C CA . VAL A 1 115 ? 21.435 -4.813 -14.624 1.00 95.56 115 VAL A CA 1
ATOM 962 C C . VAL A 1 115 ? 19.975 -4.376 -14.517 1.00 95.56 115 VAL A C 1
ATOM 964 O O . VAL A 1 115 ? 19.686 -3.375 -13.864 1.00 95.56 115 VAL A O 1
ATOM 967 N N . SER A 1 116 ? 19.044 -5.131 -15.107 1.00 96.31 116 SER A N 1
ATOM 968 C CA . SER A 1 116 ? 17.608 -4.849 -15.010 1.00 96.31 116 SER A CA 1
ATOM 969 C C . SER A 1 116 ? 17.105 -4.873 -13.568 1.00 96.31 116 SER A C 1
ATOM 971 O O . SER A 1 116 ? 16.378 -3.969 -13.166 1.00 96.31 116 SER A O 1
ATOM 973 N N . ILE A 1 117 ? 17.546 -5.853 -12.778 1.00 97.25 117 ILE A N 1
ATOM 974 C CA . ILE A 1 117 ? 17.214 -5.982 -11.353 1.00 97.25 117 ILE A CA 1
ATOM 975 C C . ILE A 1 117 ? 17.706 -4.766 -10.561 1.00 97.25 117 ILE A C 1
ATOM 977 O O . ILE A 1 117 ? 16.950 -4.168 -9.795 1.00 97.25 117 ILE A O 1
ATOM 981 N N . ASN A 1 118 ? 18.941 -4.320 -10.800 1.00 96.75 118 ASN A N 1
ATOM 982 C CA . ASN A 1 118 ? 19.457 -3.108 -10.167 1.00 96.75 118 ASN A CA 1
ATOM 983 C C . ASN A 1 118 ? 18.663 -1.855 -10.568 1.00 96.75 118 ASN A C 1
ATOM 985 O O . ASN A 1 118 ? 18.377 -1.020 -9.710 1.00 96.75 118 ASN A O 1
ATOM 989 N N . LYS A 1 119 ? 18.248 -1.732 -11.837 1.00 97.62 119 LYS A N 1
ATOM 990 C CA . LYS A 1 119 ? 17.397 -0.618 -12.287 1.00 97.62 119 LYS A CA 1
ATOM 991 C C . LYS A 1 119 ? 15.988 -0.671 -11.679 1.00 97.62 119 LYS A C 1
ATOM 993 O O . LYS A 1 119 ? 15.461 0.385 -11.346 1.00 97.62 119 LYS A O 1
ATOM 998 N N . LEU A 1 120 ? 15.405 -1.855 -11.470 1.00 97.81 120 LEU A N 1
ATOM 999 C CA . LEU A 1 120 ? 14.128 -2.027 -10.759 1.00 97.81 120 LEU A CA 1
ATOM 1000 C C . LEU A 1 120 ? 14.221 -1.564 -9.298 1.00 97.81 120 LEU A C 1
ATOM 1002 O O . LEU A 1 120 ? 13.365 -0.807 -8.848 1.00 97.81 120 LEU A O 1
ATOM 1006 N N . LYS A 1 121 ? 15.289 -1.938 -8.580 1.00 97.19 121 LYS A N 1
ATOM 1007 C CA . LYS A 1 121 ? 15.530 -1.466 -7.203 1.00 97.19 121 LYS A CA 1
ATOM 1008 C C . LYS A 1 121 ? 15.711 0.053 -7.139 1.00 97.19 121 LYS A C 1
ATOM 1010 O O . LYS A 1 121 ? 15.076 0.718 -6.326 1.00 97.19 121 LYS A O 1
ATOM 1015 N N . GLN A 1 122 ? 16.530 0.621 -8.029 1.00 97.00 122 GLN A N 1
ATOM 1016 C CA . GLN A 1 122 ? 16.707 2.077 -8.124 1.00 97.00 122 GLN A CA 1
ATOM 1017 C C . GLN A 1 122 ? 15.389 2.793 -8.435 1.00 97.00 122 GLN A C 1
ATOM 1019 O O . GLN A 1 122 ? 15.106 3.842 -7.857 1.00 97.00 122 GLN A O 1
ATOM 1024 N N . LEU A 1 123 ? 14.570 2.211 -9.314 1.00 96.81 123 LEU A N 1
ATOM 1025 C CA . LEU A 1 123 ? 13.253 2.738 -9.630 1.00 96.81 123 LEU A CA 1
ATOM 1026 C C . LEU A 1 123 ? 12.322 2.716 -8.413 1.00 96.81 123 LEU A C 1
ATOM 1028 O O . LEU A 1 123 ? 11.668 3.721 -8.149 1.00 96.81 123 LEU A O 1
ATOM 1032 N N . LEU A 1 124 ? 12.287 1.625 -7.645 1.00 96.81 124 LEU A N 1
ATOM 1033 C CA . LEU A 1 124 ? 11.475 1.560 -6.430 1.00 96.81 124 LEU A CA 1
ATOM 1034 C C . LEU A 1 124 ? 11.902 2.624 -5.405 1.00 96.81 124 LEU A C 1
ATOM 1036 O O . LEU A 1 124 ? 11.048 3.306 -4.845 1.00 96.81 124 LEU A O 1
ATOM 1040 N N . ILE A 1 125 ? 13.208 2.840 -5.222 1.00 94.62 125 ILE A N 1
ATOM 1041 C CA . ILE A 1 125 ? 13.733 3.907 -4.352 1.00 94.62 125 ILE A CA 1
ATOM 1042 C C . ILE A 1 125 ? 13.319 5.295 -4.865 1.00 94.62 125 ILE A C 1
ATOM 1044 O O . ILE A 1 125 ? 12.939 6.162 -4.076 1.00 94.62 125 ILE A O 1
ATOM 1048 N N . PHE A 1 126 ? 13.381 5.527 -6.181 1.00 94.69 126 PHE A N 1
ATOM 1049 C CA . PHE A 1 126 ? 12.918 6.776 -6.792 1.00 94.69 126 PHE A CA 1
ATOM 1050 C C . PHE A 1 126 ? 11.427 7.018 -6.516 1.00 94.69 126 PHE A C 1
ATOM 1052 O O . PHE A 1 126 ? 11.037 8.128 -6.146 1.00 94.69 126 PHE A O 1
ATOM 1059 N N . ILE A 1 127 ? 10.609 5.972 -6.660 1.00 93.81 127 ILE A N 1
ATOM 1060 C CA . ILE A 1 127 ? 9.173 6.007 -6.379 1.00 93.81 127 ILE A CA 1
ATOM 1061 C C . ILE A 1 127 ? 8.951 6.332 -4.902 1.00 93.81 127 ILE A C 1
ATOM 1063 O O . ILE A 1 127 ? 8.287 7.319 -4.608 1.00 93.81 127 ILE A O 1
ATOM 1067 N N . ALA A 1 128 ? 9.567 5.591 -3.979 1.00 92.75 128 ALA A N 1
ATOM 1068 C CA . ALA A 1 128 ? 9.402 5.790 -2.538 1.00 92.75 128 ALA A CA 1
ATOM 1069 C C . ALA A 1 128 ? 9.705 7.232 -2.089 1.00 92.75 128 ALA A C 1
ATOM 1071 O O . ALA A 1 128 ? 9.019 7.774 -1.228 1.00 92.75 128 ALA A O 1
ATOM 1072 N N . LYS A 1 129 ? 10.683 7.899 -2.710 1.00 90.69 129 LYS A N 1
ATOM 1073 C CA . LYS A 1 129 ? 11.015 9.303 -2.407 1.00 90.69 129 LYS A CA 1
ATOM 1074 C C . LYS A 1 129 ? 10.018 10.322 -2.958 1.00 90.69 129 LYS A C 1
ATOM 1076 O O . LYS A 1 129 ? 10.012 11.461 -2.500 1.00 90.69 129 LYS A O 1
ATOM 1081 N N . SER A 1 130 ? 9.223 9.934 -3.949 1.00 89.06 130 SER A N 1
ATOM 1082 C CA . SER A 1 130 ? 8.390 10.852 -4.731 1.00 89.06 130 SER A CA 1
ATOM 1083 C C . SER A 1 130 ? 6.893 10.597 -4.565 1.00 89.06 130 SER A C 1
ATOM 1085 O O . SER A 1 130 ? 6.095 11.398 -5.039 1.00 89.06 130 SER A O 1
ATOM 1087 N N . VAL A 1 131 ? 6.483 9.486 -3.942 1.00 88.06 131 VAL A N 1
ATOM 1088 C CA . VAL A 1 131 ? 5.065 9.119 -3.853 1.00 88.06 131 VAL A CA 1
ATOM 1089 C C . VAL A 1 131 ? 4.249 10.030 -2.928 1.00 88.06 131 VAL A C 1
ATOM 1091 O O . VAL A 1 131 ? 4.698 10.384 -1.836 1.00 88.06 131 VAL A O 1
ATOM 1094 N N . PRO A 1 132 ? 2.998 10.335 -3.313 1.00 89.88 132 PRO A N 1
ATOM 1095 C CA . PRO A 1 132 ? 2.388 10.064 -4.609 1.00 89.88 132 PRO A CA 1
ATOM 1096 C C . PRO A 1 132 ? 2.779 11.116 -5.657 1.00 89.88 132 PRO A C 1
ATOM 1098 O O . PRO A 1 132 ? 2.874 12.301 -5.348 1.00 89.88 132 PRO A O 1
ATOM 1101 N N . PHE A 1 133 ? 2.940 10.706 -6.919 1.00 91.12 133 PHE A N 1
ATOM 1102 C CA . PHE A 1 133 ? 3.285 11.621 -8.019 1.00 91.12 133 PHE A CA 1
ATOM 1103 C C . PHE A 1 133 ? 2.715 11.176 -9.367 1.00 91.12 133 PHE A C 1
ATOM 1105 O O . PHE A 1 133 ? 2.401 10.002 -9.568 1.00 91.12 133 PHE A O 1
ATOM 1112 N N . THR A 1 134 ? 2.633 12.114 -10.312 1.00 90.75 134 THR A N 1
ATOM 1113 C CA . THR A 1 134 ? 2.365 11.832 -11.727 1.00 90.75 134 THR A CA 1
ATOM 1114 C C . THR A 1 134 ? 3.679 11.535 -12.453 1.00 90.75 134 THR A C 1
ATOM 1116 O O . THR A 1 134 ? 4.580 12.379 -12.448 1.00 90.75 134 THR A O 1
ATOM 1119 N N . PRO A 1 135 ? 3.833 10.360 -13.083 1.00 90.00 135 PRO A N 1
ATOM 1120 C CA . PRO A 1 135 ? 5.103 9.961 -13.666 1.00 90.00 135 PRO A CA 1
ATOM 1121 C C . PRO A 1 135 ? 5.421 10.729 -14.952 1.00 90.00 135 PRO A C 1
ATOM 1123 O O . PRO A 1 135 ? 4.660 10.718 -15.918 1.00 90.00 135 PRO A O 1
ATOM 1126 N N . ASN A 1 136 ? 6.614 11.326 -14.997 1.00 91.81 136 ASN A N 1
ATOM 1127 C CA . ASN A 1 136 ? 7.229 11.805 -16.232 1.00 91.81 136 ASN A CA 1
ATOM 1128 C C . ASN A 1 136 ? 8.251 10.772 -16.725 1.00 91.81 136 ASN A C 1
ATOM 1130 O O . ASN A 1 136 ? 9.376 10.705 -16.229 1.00 91.81 136 ASN A O 1
ATOM 1134 N N . TRP A 1 137 ? 7.859 9.964 -17.713 1.00 91.50 137 TRP A N 1
ATOM 1135 C CA . TRP A 1 137 ? 8.675 8.850 -18.211 1.00 91.50 137 TRP A CA 1
ATOM 1136 C C . TRP A 1 137 ? 10.047 9.272 -18.716 1.00 91.50 137 TRP A C 1
ATOM 1138 O O . TRP A 1 137 ? 11.010 8.543 -18.506 1.00 91.50 137 TRP A O 1
ATOM 1148 N N . THR A 1 138 ? 10.141 10.434 -19.363 1.00 92.38 138 THR A N 1
ATOM 1149 C CA . THR A 1 138 ? 11.405 10.950 -19.895 1.00 92.38 138 THR A CA 1
ATOM 1150 C C . THR A 1 138 ? 12.338 11.333 -18.755 1.00 92.38 138 THR A C 1
ATOM 1152 O O . THR A 1 138 ? 13.466 10.855 -18.714 1.00 92.38 138 THR A O 1
ATOM 1155 N N . THR A 1 139 ? 11.842 12.089 -17.771 1.00 93.38 139 THR A N 1
ATOM 1156 C CA . THR A 1 139 ? 12.632 12.469 -16.592 1.00 93.38 139 THR A CA 1
ATOM 1157 C C . THR A 1 139 ? 13.102 11.249 -15.809 1.00 93.38 139 THR A C 1
ATOM 1159 O O . THR A 1 139 ? 14.270 11.184 -15.438 1.00 93.38 139 THR A O 1
ATOM 1162 N N . ILE A 1 140 ? 12.233 10.259 -15.585 1.00 95.00 140 ILE A N 1
ATOM 1163 C CA . ILE A 1 140 ? 12.600 9.033 -14.859 1.00 95.00 140 ILE A CA 1
ATOM 1164 C C . ILE A 1 140 ? 13.638 8.234 -15.652 1.00 95.00 140 ILE A C 1
ATOM 1166 O O . ILE A 1 140 ? 14.631 7.789 -15.085 1.00 95.00 140 ILE A O 1
ATOM 1170 N N . LYS A 1 141 ? 13.428 8.079 -16.965 1.00 96.38 141 LYS A N 1
ATOM 1171 C CA . LYS A 1 141 ? 14.359 7.403 -17.874 1.00 96.38 141 LYS A CA 1
ATOM 1172 C C . LYS A 1 141 ? 15.752 8.027 -17.791 1.00 96.38 141 LYS A C 1
ATOM 1174 O O . LYS A 1 141 ? 16.716 7.292 -17.610 1.00 96.38 141 LYS A O 1
ATOM 1179 N N . ASP A 1 142 ? 15.844 9.349 -17.908 1.00 96.56 142 ASP A N 1
ATOM 1180 C CA . ASP A 1 142 ? 17.122 10.064 -17.884 1.00 96.56 142 ASP A CA 1
ATOM 1181 C C . ASP A 1 142 ? 17.766 10.004 -16.489 1.00 96.56 142 ASP A C 1
ATOM 1183 O O . ASP A 1 142 ? 18.945 9.686 -16.375 1.00 96.56 142 ASP A O 1
ATOM 1187 N N . THR A 1 143 ? 16.982 10.202 -15.422 1.00 96.06 143 THR A N 1
ATOM 1188 C CA . THR A 1 143 ? 17.457 10.142 -14.022 1.00 96.06 143 THR A CA 1
ATOM 1189 C C . THR A 1 143 ? 18.025 8.774 -13.657 1.00 96.06 143 THR A C 1
ATOM 1191 O O . THR A 1 143 ? 19.012 8.677 -12.933 1.00 96.06 143 THR A O 1
ATOM 1194 N N . LEU A 1 144 ? 17.388 7.707 -14.138 1.00 96.12 144 LEU A N 1
ATOM 1195 C CA . LEU A 1 144 ? 17.792 6.333 -13.860 1.00 96.12 144 LEU A CA 1
ATOM 1196 C C . LEU A 1 144 ? 18.685 5.752 -14.956 1.00 96.12 144 LEU A C 1
ATOM 1198 O O . LEU A 1 144 ? 18.965 4.556 -14.911 1.00 96.12 144 LEU A O 1
ATOM 1202 N N . GLU A 1 145 ? 19.115 6.547 -15.938 1.00 96.50 145 GLU A N 1
ATOM 1203 C CA . GLU A 1 145 ? 19.953 6.116 -17.065 1.00 96.50 145 GLU A CA 1
ATOM 1204 C C . GLU A 1 145 ? 19.422 4.838 -17.745 1.00 96.50 145 GLU A C 1
ATOM 1206 O O . GLU A 1 145 ? 20.142 3.862 -17.980 1.00 96.50 145 GLU A O 1
ATOM 1211 N N . ILE A 1 146 ? 18.115 4.801 -18.000 1.00 95.75 146 ILE A N 1
ATOM 1212 C CA . ILE A 1 146 ? 17.455 3.715 -18.727 1.00 95.75 146 ILE A CA 1
ATOM 1213 C C . ILE A 1 146 ? 17.417 4.103 -20.210 1.00 95.75 146 ILE A C 1
ATOM 1215 O O . ILE A 1 146 ? 17.103 5.233 -20.557 1.00 95.75 146 ILE A O 1
ATOM 1219 N N . GLY A 1 147 ? 17.731 3.179 -21.120 1.00 93.12 147 GLY A N 1
ATOM 1220 C CA . GLY A 1 147 ? 17.852 3.519 -22.547 1.00 93.12 147 GLY A CA 1
ATOM 1221 C C . GLY A 1 147 ? 16.546 3.968 -23.223 1.00 93.12 147 GLY A C 1
ATOM 1222 O O . GLY A 1 147 ? 16.582 4.733 -24.182 1.00 93.12 147 GLY A O 1
ATOM 1223 N N . ASP A 1 148 ? 15.387 3.520 -22.727 1.00 93.81 148 ASP A N 1
ATOM 1224 C CA . ASP A 1 148 ? 14.080 3.749 -23.353 1.00 93.81 148 ASP A CA 1
ATOM 1225 C C . ASP A 1 148 ? 12.977 3.962 -22.299 1.00 93.81 148 ASP A C 1
ATOM 1227 O O . ASP A 1 148 ? 12.864 3.212 -21.327 1.00 93.81 148 ASP A O 1
ATOM 1231 N N . ALA A 1 149 ? 12.116 4.960 -22.516 1.00 92.44 149 ALA A N 1
ATOM 1232 C CA . ALA A 1 149 ? 10.957 5.247 -21.671 1.00 92.44 149 ALA A CA 1
ATOM 1233 C C . ALA A 1 149 ? 9.950 4.080 -21.635 1.00 92.44 149 ALA A C 1
ATOM 1235 O O . ALA A 1 149 ? 9.278 3.869 -20.626 1.00 92.44 149 ALA A O 1
ATOM 1236 N N . ARG A 1 150 ? 9.863 3.278 -22.704 1.00 91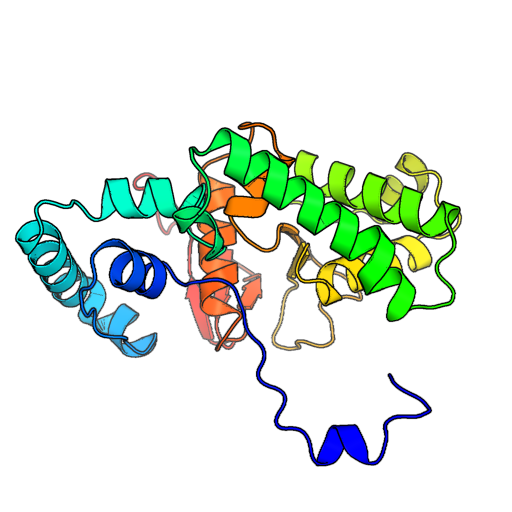.94 150 ARG A N 1
ATOM 1237 C CA . ARG A 1 150 ? 9.041 2.054 -22.739 1.00 91.94 150 ARG A CA 1
ATOM 1238 C C . ARG A 1 150 ? 9.536 1.011 -21.740 1.00 91.94 150 ARG A C 1
ATOM 1240 O O . ARG A 1 150 ? 8.721 0.335 -21.112 1.00 91.94 150 ARG A O 1
ATOM 1247 N N . THR A 1 151 ? 10.849 0.920 -21.542 1.00 94.25 151 THR A N 1
ATOM 1248 C CA . THR A 1 151 ? 11.445 0.044 -20.526 1.00 94.25 151 THR A CA 1
ATOM 1249 C C . THR A 1 151 ? 11.086 0.520 -19.124 1.00 94.25 151 THR A C 1
ATOM 1251 O O . THR A 1 151 ? 10.740 -0.304 -18.287 1.00 94.25 151 THR A O 1
ATOM 1254 N N . VAL A 1 152 ? 11.062 1.837 -18.880 1.00 94.75 152 VAL A N 1
ATOM 1255 C CA . VAL A 1 152 ? 10.592 2.392 -17.598 1.00 94.75 152 VAL A CA 1
ATOM 1256 C C . VAL A 1 152 ? 9.151 1.967 -17.324 1.00 94.75 152 VAL A C 1
ATOM 1258 O O . VAL A 1 152 ? 8.884 1.395 -16.274 1.00 94.75 152 VAL A O 1
ATOM 1261 N N . LYS A 1 153 ? 8.233 2.161 -18.282 1.00 92.81 153 LYS A N 1
ATOM 1262 C CA . LYS A 1 153 ? 6.831 1.720 -18.136 1.00 92.81 153 LYS A CA 1
ATOM 1263 C C . LYS A 1 153 ? 6.723 0.221 -17.852 1.00 92.81 153 LYS A C 1
ATOM 1265 O O . LYS A 1 153 ? 5.962 -0.197 -16.988 1.00 92.81 153 LYS A O 1
ATOM 1270 N N . THR A 1 154 ? 7.531 -0.578 -18.544 1.00 93.50 154 THR A N 1
ATOM 1271 C CA . THR A 1 154 ? 7.596 -2.030 -18.339 1.00 93.50 154 THR A CA 1
ATOM 1272 C C . THR A 1 154 ? 8.072 -2.378 -16.923 1.00 93.50 154 THR A C 1
ATOM 1274 O O . THR A 1 154 ? 7.514 -3.264 -16.288 1.00 93.50 154 THR A O 1
ATOM 1277 N N . TYR A 1 155 ? 9.060 -1.660 -16.388 1.00 95.75 155 TYR A N 1
ATOM 1278 C CA . TYR A 1 155 ? 9.523 -1.852 -15.012 1.00 95.75 155 TYR A CA 1
ATOM 1279 C C . TYR A 1 155 ? 8.478 -1.446 -13.972 1.00 95.75 155 TYR A C 1
ATOM 1281 O O . TYR A 1 155 ? 8.321 -2.155 -12.984 1.00 95.75 155 TYR A O 1
ATOM 1289 N N . PHE A 1 156 ? 7.714 -0.374 -14.206 1.00 94.44 156 PHE A N 1
ATOM 1290 C CA . PHE A 1 156 ? 6.554 -0.052 -13.367 1.00 94.44 156 PHE A CA 1
ATOM 1291 C C . PHE A 1 156 ? 5.532 -1.186 -13.353 1.00 94.44 156 PHE A C 1
ATOM 1293 O O . PHE A 1 156 ? 5.034 -1.532 -12.287 1.00 94.44 156 PHE A O 1
ATOM 1300 N N . GLN A 1 157 ? 5.261 -1.799 -14.509 1.00 92.06 157 GLN A N 1
ATOM 1301 C CA . GLN A 1 157 ? 4.358 -2.943 -14.568 1.00 92.06 157 GLN A CA 1
ATOM 1302 C C . GLN A 1 157 ? 4.875 -4.123 -13.755 1.00 92.06 157 GLN A C 1
ATOM 1304 O O . GLN A 1 157 ? 4.106 -4.714 -13.011 1.00 92.06 157 GLN A O 1
ATOM 1309 N N . TYR A 1 158 ? 6.169 -4.439 -13.844 1.00 95.38 158 TYR A N 1
ATOM 1310 C CA . TYR A 1 158 ? 6.746 -5.516 -13.041 1.00 95.38 158 TYR A CA 1
ATOM 1311 C C . TYR A 1 158 ? 6.641 -5.231 -11.540 1.00 95.38 158 TYR A C 1
ATOM 1313 O O . TYR A 1 158 ? 6.262 -6.118 -10.784 1.00 95.38 158 TYR A O 1
ATOM 1321 N N . LEU A 1 159 ? 6.908 -3.997 -11.103 1.00 96.00 159 LEU A N 1
ATOM 1322 C CA . LEU A 1 159 ? 6.725 -3.612 -9.698 1.00 96.00 159 LEU A CA 1
ATOM 1323 C C . LEU A 1 159 ? 5.253 -3.683 -9.262 1.00 96.00 159 LEU A C 1
ATOM 1325 O O . LEU A 1 159 ? 4.974 -4.045 -8.121 1.00 96.00 159 LEU A O 1
ATOM 1329 N N . GLN A 1 160 ? 4.314 -3.376 -10.158 1.00 92.88 160 GLN A N 1
ATOM 1330 C CA . GLN A 1 160 ? 2.886 -3.508 -9.880 1.00 92.88 160 GLN A CA 1
ATOM 1331 C C . GLN A 1 160 ? 2.430 -4.969 -9.811 1.00 92.88 160 GLN A C 1
ATOM 1333 O O . GLN A 1 160 ? 1.686 -5.325 -8.904 1.00 92.88 160 GLN A O 1
ATOM 1338 N N . ASP A 1 161 ? 2.903 -5.827 -10.717 1.00 90.44 161 ASP A N 1
ATOM 1339 C CA . ASP A 1 161 ? 2.622 -7.270 -10.686 1.00 90.44 161 ASP A CA 1
ATOM 1340 C C . ASP A 1 161 ? 3.179 -7.939 -9.420 1.00 90.44 161 ASP A C 1
ATOM 1342 O O . ASP A 1 161 ? 2.665 -8.964 -8.980 1.00 90.44 161 ASP A O 1
ATOM 1346 N N . ALA A 1 162 ? 4.228 -7.353 -8.838 1.00 93.19 162 ALA A N 1
ATOM 1347 C CA . ALA A 1 162 ? 4.825 -7.760 -7.571 1.00 93.19 162 ALA A CA 1
ATOM 1348 C C . ALA A 1 162 ? 4.157 -7.139 -6.329 1.00 93.19 162 ALA A C 1
ATOM 1350 O O . ALA A 1 162 ? 4.650 -7.353 -5.225 1.00 93.19 162 ALA A O 1
ATOM 1351 N N . TYR A 1 163 ? 3.074 -6.365 -6.479 1.00 93.50 163 TYR A N 1
ATOM 1352 C CA . TYR A 1 163 ? 2.409 -5.664 -5.369 1.00 93.50 163 TYR A CA 1
ATOM 1353 C C . TYR A 1 163 ? 3.363 -4.752 -4.570 1.00 93.50 163 TYR A C 1
ATOM 1355 O O . TYR A 1 163 ? 3.306 -4.669 -3.343 1.00 93.50 163 TYR A O 1
ATOM 1363 N N . LEU A 1 164 ? 4.280 -4.067 -5.264 1.00 95.81 164 LEU A N 1
ATOM 1364 C CA . LEU A 1 164 ? 5.195 -3.076 -4.675 1.00 95.81 164 LEU A CA 1
ATOM 1365 C C . LEU A 1 164 ? 4.773 -1.634 -4.986 1.00 95.81 164 LEU A C 1
ATOM 1367 O O . LEU A 1 164 ? 5.176 -0.691 -4.306 1.00 95.81 164 LEU A O 1
ATOM 1371 N N . VAL A 1 165 ? 3.985 -1.446 -6.046 1.00 94.94 165 VAL A N 1
ATOM 1372 C CA . VAL A 1 165 ? 3.560 -0.140 -6.554 1.00 94.94 165 VAL A CA 1
ATOM 1373 C C . VAL A 1 165 ? 2.137 -0.245 -7.090 1.00 94.94 165 VAL A C 1
ATOM 1375 O O . VAL A 1 165 ? 1.790 -1.224 -7.743 1.00 94.94 165 VAL A O 1
ATOM 1378 N N . ARG A 1 166 ? 1.335 0.806 -6.908 1.00 92.19 166 ARG A N 1
ATOM 1379 C CA . ARG A 1 166 ? 0.022 0.951 -7.550 1.00 92.19 166 ARG A CA 1
ATOM 1380 C C . ARG A 1 166 ? 0.022 2.136 -8.506 1.00 92.19 166 ARG A C 1
ATOM 1382 O O . ARG A 1 166 ? 0.320 3.266 -8.121 1.00 92.19 166 ARG A O 1
ATOM 1389 N N . CYS A 1 167 ? -0.346 1.878 -9.754 1.00 90.44 167 CYS A N 1
ATOM 1390 C CA . CYS A 1 167 ? -0.528 2.881 -10.793 1.00 90.44 167 CYS A CA 1
ATOM 1391 C C . CYS A 1 167 ? -2.025 3.138 -10.993 1.00 90.44 167 CYS A C 1
ATOM 1393 O O . CYS A 1 167 ? -2.767 2.246 -11.400 1.00 90.44 167 CYS A O 1
ATOM 1395 N N . VAL A 1 168 ? -2.470 4.366 -10.725 1.00 88.75 168 VAL A N 1
ATOM 1396 C CA . VAL A 1 168 ? -3.878 4.769 -10.826 1.00 88.75 168 VAL A CA 1
ATOM 1397 C C . VAL A 1 168 ? -4.032 5.766 -11.973 1.00 88.75 168 VAL A C 1
ATOM 1399 O O . VAL A 1 168 ? -3.272 6.729 -12.101 1.00 88.75 168 VAL A O 1
ATOM 1402 N N . GLY A 1 169 ? -5.014 5.527 -12.838 1.00 85.81 169 GLY A N 1
ATOM 1403 C CA . GLY A 1 169 ? -5.354 6.411 -13.958 1.00 85.81 169 GLY A CA 1
ATOM 1404 C C . GLY A 1 169 ? -6.793 6.911 -13.880 1.00 85.81 169 GLY A C 1
ATOM 1405 O O . GLY A 1 169 ? -7.558 6.501 -13.004 1.00 85.81 169 GLY A O 1
ATOM 1406 N N . LYS A 1 170 ? -7.168 7.782 -14.818 1.00 79.56 170 LYS A N 1
ATOM 1407 C CA . LYS A 1 170 ? -8.550 8.245 -14.987 1.00 79.56 170 LYS A CA 1
ATOM 1408 C C . LYS A 1 170 ? -9.387 7.251 -15.801 1.00 79.56 170 LYS A C 1
ATOM 1410 O O . LYS A 1 170 ? -8.886 6.593 -16.710 1.00 79.56 170 LYS A O 1
ATOM 1415 N N . GLY A 1 171 ? -10.690 7.218 -15.522 1.00 66.25 171 GLY A N 1
ATOM 1416 C CA . GLY A 1 171 ? -11.695 6.525 -16.336 1.00 66.25 171 GLY A CA 1
ATOM 1417 C C . GLY A 1 171 ? -11.882 5.031 -16.038 1.00 66.25 171 GLY A C 1
ATOM 1418 O O . GLY A 1 171 ? -11.071 4.388 -15.385 1.00 66.25 171 GLY A O 1
ATOM 1419 N N . ASN A 1 172 ? -12.973 4.459 -16.558 1.00 56.91 172 ASN A N 1
ATOM 1420 C CA . ASN A 1 172 ? -13.522 3.151 -16.156 1.00 56.91 172 ASN A CA 1
ATOM 1421 C C . ASN A 1 172 ? -12.779 1.906 -16.692 1.00 56.91 172 ASN A C 1
ATOM 1423 O O . ASN A 1 172 ? -13.349 0.814 -16.704 1.00 56.91 172 ASN A O 1
ATOM 1427 N N . LYS A 1 173 ? -11.544 2.023 -17.197 1.00 52.88 173 LYS A N 1
ATOM 1428 C CA . LYS A 1 173 ? -10.856 0.902 -17.861 1.00 52.88 173 LYS A CA 1
ATOM 1429 C C . LYS A 1 173 ? -9.574 0.509 -17.128 1.00 52.88 173 LYS A C 1
ATOM 1431 O O . LYS A 1 173 ? -8.524 1.095 -17.366 1.00 52.88 173 LYS A O 1
ATOM 1436 N N . LYS A 1 174 ? -9.652 -0.597 -16.372 1.00 48.34 174 LYS A N 1
ATOM 1437 C CA . LYS A 1 174 ? -8.514 -1.298 -15.733 1.00 48.34 174 LYS A CA 1
ATOM 1438 C C . LYS A 1 174 ? -7.304 -1.516 -16.660 1.00 48.34 174 LYS A C 1
ATOM 1440 O O . LYS A 1 174 ? -6.180 -1.621 -16.190 1.00 48.34 174 LYS A O 1
ATOM 1445 N N . PHE A 1 175 ? -7.534 -1.584 -17.973 1.00 40.62 175 PHE A N 1
ATOM 1446 C CA . PHE A 1 175 ? -6.516 -1.855 -18.992 1.00 40.62 175 PHE A CA 1
ATOM 1447 C C . PHE A 1 175 ? -5.671 -0.635 -19.412 1.00 40.62 175 PHE A C 1
ATOM 1449 O O . PHE A 1 175 ? -4.656 -0.827 -20.075 1.00 40.62 175 PHE A O 1
ATOM 1456 N N . ASP A 1 176 ? -6.058 0.598 -19.053 1.00 49.91 176 ASP A N 1
ATOM 1457 C CA . ASP A 1 176 ? -5.379 1.825 -19.523 1.00 49.91 176 ASP A CA 1
ATOM 1458 C C . ASP A 1 176 ? -4.471 2.483 -18.466 1.00 49.91 176 ASP A C 1
ATOM 1460 O O . ASP A 1 176 ? -3.695 3.392 -18.767 1.00 49.91 176 ASP A O 1
ATOM 1464 N N . HIS A 1 177 ? -4.488 1.976 -17.227 1.00 52.84 177 HIS A N 1
ATOM 1465 C CA . HIS A 1 177 ? -3.676 2.507 -16.126 1.00 52.84 177 HIS A CA 1
ATOM 1466 C C . HIS A 1 177 ? -2.165 2.391 -16.360 1.00 52.84 177 HIS A C 1
ATOM 1468 O O . HIS A 1 177 ? -1.409 3.091 -15.702 1.00 52.84 177 HIS A O 1
ATOM 1474 N N . MET A 1 178 ? -1.712 1.547 -17.294 1.00 49.66 178 MET A N 1
ATOM 1475 C CA . MET A 1 178 ? -0.287 1.371 -17.599 1.00 49.66 178 MET A CA 1
ATOM 1476 C C . MET A 1 178 ? 0.211 2.264 -18.749 1.00 49.66 178 MET A C 1
ATOM 1478 O O . MET A 1 178 ? 1.388 2.625 -18.802 1.00 49.66 178 MET A O 1
ATOM 1482 N N . ASN A 1 179 ? -0.667 2.651 -19.681 1.00 49.31 179 ASN A N 1
ATOM 1483 C CA . ASN A 1 179 ? -0.255 3.445 -20.843 1.00 49.31 179 ASN A CA 1
ATOM 1484 C C . ASN A 1 179 ? 0.010 4.903 -20.461 1.00 49.31 179 ASN A C 1
ATOM 1486 O O . ASN A 1 179 ? 0.927 5.526 -21.015 1.00 49.31 179 ASN A O 1
ATOM 1490 N N . SER A 1 180 ? -0.748 5.410 -19.485 1.00 58.34 180 SER A N 1
ATOM 1491 C CA . SER A 1 180 ? -0.593 6.745 -18.914 1.00 58.34 180 SER A CA 1
ATOM 1492 C C . SER A 1 180 ? -1.141 6.808 -17.479 1.00 58.34 180 SER A C 1
ATOM 1494 O O . SER A 1 180 ? -2.173 7.444 -17.256 1.00 58.34 180 SER A O 1
ATOM 1496 N N . PRO A 1 181 ? -0.501 6.156 -16.489 1.00 63.28 181 PRO A N 1
ATOM 1497 C CA . PRO A 1 181 ? -0.860 6.385 -15.100 1.00 63.28 181 PRO A CA 1
ATOM 1498 C C . PRO A 1 181 ? -0.702 7.853 -14.761 1.00 63.28 181 PRO A C 1
ATOM 1500 O O . PRO A 1 181 ? 0.285 8.500 -15.112 1.00 63.28 181 PRO A O 1
ATOM 1503 N N . GLU A 1 182 ? -1.707 8.361 -14.071 1.00 76.31 182 GLU A N 1
ATOM 1504 C CA . GLU A 1 182 ? -1.775 9.761 -13.691 1.00 76.31 182 GLU A CA 1
ATOM 1505 C C . GLU A 1 182 ? -1.307 9.963 -12.254 1.00 76.31 182 GLU A C 1
ATOM 1507 O O . GLU A 1 182 ? -0.875 11.059 -11.902 1.00 76.31 182 GLU A O 1
ATOM 1512 N N . LYS A 1 183 ? -1.313 8.905 -11.435 1.00 89.81 183 LYS A N 1
ATOM 1513 C CA . LYS A 1 183 ? -0.748 8.931 -10.088 1.00 89.81 183 LYS A CA 1
ATOM 1514 C C . LYS A 1 183 ? -0.175 7.565 -9.712 1.00 89.81 183 LYS A C 1
ATOM 1516 O O . LYS A 1 183 ? -0.750 6.527 -10.035 1.00 89.81 183 LYS A O 1
ATOM 1521 N N . VAL A 1 184 ? 0.975 7.578 -9.053 1.00 92.50 184 VAL A N 1
ATOM 1522 C CA . VAL A 1 184 ? 1.704 6.396 -8.578 1.00 92.50 184 VAL A CA 1
ATOM 1523 C C . VAL A 1 184 ? 1.740 6.414 -7.055 1.00 92.50 184 VAL A C 1
ATOM 1525 O O . VAL A 1 184 ? 1.995 7.466 -6.470 1.00 92.50 184 VAL A O 1
ATOM 1528 N N . TYR A 1 185 ? 1.544 5.251 -6.437 1.00 94.38 185 TYR A N 1
ATOM 1529 C CA . TYR A 1 185 ? 1.627 5.009 -4.995 1.00 94.38 185 TYR A CA 1
ATOM 1530 C C . TYR A 1 185 ? 2.517 3.794 -4.703 1.00 94.38 185 TYR A C 1
ATOM 1532 O O . TYR A 1 185 ? 2.692 2.938 -5.569 1.00 94.38 185 TYR A O 1
ATOM 1540 N N . LEU A 1 186 ? 3.042 3.687 -3.479 1.00 95.62 186 LEU A N 1
ATOM 1541 C CA . LEU A 1 186 ? 3.473 2.384 -2.951 1.00 95.62 186 LEU A CA 1
ATOM 1542 C C . LEU A 1 186 ? 2.241 1.511 -2.684 1.00 95.62 186 LEU A C 1
ATOM 1544 O O . LEU A 1 186 ? 1.132 2.036 -2.569 1.00 95.62 186 LEU A O 1
ATOM 1548 N N . ASP A 1 187 ? 2.411 0.192 -2.627 1.00 95.25 187 ASP A N 1
ATOM 1549 C CA . ASP A 1 187 ? 1.260 -0.716 -2.621 1.00 95.25 187 ASP A CA 1
ATOM 1550 C C . ASP A 1 187 ? 0.437 -0.645 -1.334 1.00 95.25 187 ASP A C 1
ATOM 1552 O O . ASP A 1 187 ? -0.790 -0.708 -1.382 1.00 95.25 187 ASP A O 1
ATOM 1556 N N . ASN A 1 188 ? 1.101 -0.446 -0.196 1.00 95.81 188 ASN A N 1
ATOM 1557 C CA . ASN A 1 188 ? 0.450 -0.326 1.103 1.00 95.81 188 ASN A CA 1
ATOM 1558 C C . ASN A 1 188 ? 1.206 0.637 2.043 1.00 95.81 188 ASN A C 1
ATOM 1560 O O . ASN A 1 188 ? 2.375 0.967 1.804 1.00 95.81 188 ASN A O 1
ATOM 1564 N N . PRO A 1 189 ? 0.559 1.097 3.132 1.00 95.12 189 PRO A N 1
ATOM 1565 C CA . PRO A 1 189 ? 1.165 2.017 4.097 1.00 95.12 189 PRO A CA 1
ATOM 1566 C C . PRO A 1 189 ? 2.458 1.492 4.733 1.00 95.12 189 PRO A C 1
ATOM 1568 O O . PRO A 1 189 ? 3.394 2.259 4.939 1.00 95.12 189 PRO A O 1
ATOM 1571 N N . ASN A 1 190 ? 2.567 0.184 4.965 1.00 95.69 190 ASN A N 1
ATOM 1572 C CA . ASN A 1 190 ? 3.713 -0.393 5.666 1.00 95.69 190 ASN A CA 1
ATOM 1573 C C . ASN A 1 190 ? 4.969 -0.374 4.788 1.00 95.69 190 ASN A C 1
ATOM 1575 O O . ASN A 1 190 ? 6.058 -0.093 5.286 1.00 95.69 190 ASN A O 1
ATOM 1579 N N . GLN A 1 191 ? 4.821 -0.593 3.476 1.00 95.62 191 GLN A N 1
ATOM 1580 C CA . GLN A 1 191 ? 5.900 -0.354 2.509 1.00 95.62 191 GLN A CA 1
ATOM 1581 C C . GLN A 1 191 ? 6.340 1.109 2.522 1.00 95.62 191 GLN A C 1
ATOM 1583 O O . GLN A 1 191 ? 7.533 1.395 2.462 1.00 95.62 191 GLN A O 1
ATOM 1588 N N . MET A 1 192 ? 5.394 2.043 2.630 1.00 93.94 192 MET A N 1
ATOM 1589 C CA . MET A 1 192 ? 5.707 3.468 2.713 1.00 93.94 192 MET A CA 1
ATOM 1590 C C . MET A 1 192 ? 6.467 3.809 3.999 1.00 93.94 192 MET A C 1
ATOM 1592 O O . MET A 1 192 ? 7.436 4.561 3.954 1.00 93.94 192 MET A O 1
ATOM 1596 N N . GLN A 1 193 ? 6.102 3.207 5.129 1.00 92.38 193 GLN A N 1
ATOM 1597 C CA . GLN A 1 193 ? 6.822 3.388 6.391 1.00 92.38 193 GLN A CA 1
ATOM 1598 C C . GLN A 1 193 ? 8.242 2.804 6.336 1.00 92.38 193 GLN A C 1
ATOM 1600 O O . GLN A 1 193 ? 9.181 3.470 6.771 1.00 92.38 193 GLN A O 1
ATOM 1605 N N . ALA A 1 194 ? 8.420 1.629 5.723 1.00 92.81 194 ALA A N 1
ATOM 1606 C CA . ALA A 1 194 ? 9.733 1.004 5.563 1.00 92.81 194 ALA A CA 1
ATOM 1607 C C . ALA A 1 194 ? 10.646 1.756 4.576 1.00 92.81 194 ALA A C 1
ATOM 1609 O O . ALA A 1 194 ? 11.801 2.028 4.885 1.00 92.81 194 ALA A O 1
ATOM 1610 N N . LEU A 1 195 ? 10.139 2.126 3.394 1.00 92.75 195 LEU A N 1
ATOM 1611 C CA . LEU A 1 195 ? 10.964 2.660 2.302 1.00 92.75 195 LEU A CA 1
ATOM 1612 C C . LEU A 1 195 ? 11.175 4.180 2.362 1.00 92.75 195 LEU A C 1
ATOM 1614 O O . LEU A 1 195 ? 12.166 4.682 1.831 1.00 92.75 195 LEU A O 1
ATOM 1618 N N . CYS A 1 196 ? 10.260 4.937 2.979 1.00 86.56 196 CYS A N 1
ATOM 1619 C CA . CYS A 1 196 ? 10.352 6.401 3.041 1.00 86.56 196 CYS A CA 1
ATOM 1620 C C . CYS A 1 196 ? 11.088 6.919 4.290 1.00 86.56 196 CYS A C 1
ATOM 1622 O O . CYS A 1 196 ? 11.138 8.133 4.483 1.00 86.56 196 CYS A O 1
ATOM 1624 N N . ALA A 1 197 ? 11.627 6.041 5.146 1.00 71.75 197 ALA A N 1
ATOM 1625 C CA . ALA A 1 197 ? 12.372 6.401 6.362 1.00 71.75 197 ALA A CA 1
ATOM 1626 C C . ALA A 1 197 ? 11.662 7.457 7.245 1.00 71.75 197 ALA A C 1
ATOM 1628 O O . ALA A 1 197 ? 12.279 8.403 7.735 1.00 71.75 197 ALA A O 1
ATOM 1629 N N . GLY A 1 198 ? 10.339 7.339 7.405 1.00 66.75 198 GLY A N 1
ATOM 1630 C CA . GLY A 1 198 ? 9.531 8.263 8.212 1.00 66.75 198 GLY A CA 1
ATOM 1631 C C . GLY A 1 198 ? 9.189 9.611 7.556 1.00 66.75 198 GLY A C 1
ATOM 1632 O O . GLY A 1 198 ? 8.505 10.423 8.174 1.00 66.75 198 GLY A O 1
ATOM 1633 N N . ALA A 1 199 ? 9.590 9.854 6.302 1.00 71.12 199 ALA A N 1
ATOM 1634 C CA . ALA A 1 199 ? 9.211 11.053 5.541 1.00 71.12 199 ALA A CA 1
ATOM 1635 C C . ALA A 1 199 ? 7.798 10.977 4.924 1.00 71.12 199 ALA A C 1
ATOM 1637 O O . ALA A 1 199 ? 7.373 11.887 4.208 1.00 71.12 199 ALA A O 1
ATOM 1638 N N . ALA A 1 200 ? 7.065 9.892 5.180 1.00 74.25 200 ALA A N 1
ATOM 1639 C CA . ALA A 1 200 ? 5.720 9.692 4.667 1.00 74.25 200 ALA A CA 1
ATOM 1640 C C . ALA A 1 200 ? 4.762 10.757 5.219 1.00 74.25 200 ALA A C 1
ATOM 1642 O O . ALA A 1 200 ? 4.549 10.870 6.428 1.00 74.25 200 ALA 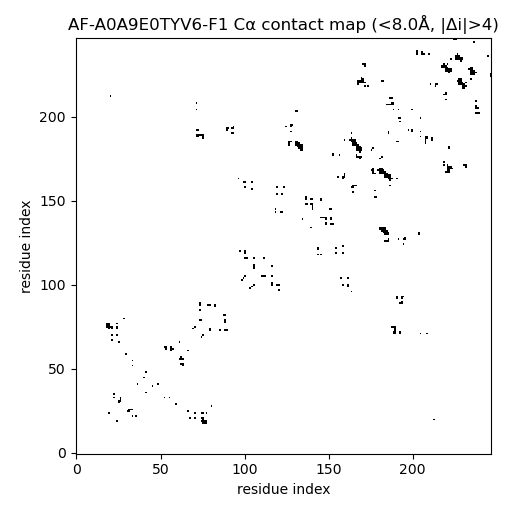A O 1
ATOM 1643 N N . ASN A 1 201 ? 4.154 11.549 4.333 1.00 84.19 201 ASN A N 1
ATOM 1644 C CA . ASN A 1 201 ? 3.152 12.514 4.763 1.00 84.19 201 ASN A CA 1
ATOM 1645 C C . ASN A 1 201 ? 1.819 11.795 5.067 1.00 84.19 201 ASN A C 1
ATOM 1647 O O . ASN A 1 201 ? 1.424 10.849 4.384 1.00 84.19 201 ASN A O 1
ATOM 1651 N N . SER A 1 202 ? 1.091 12.267 6.084 1.00 87.62 202 SER A N 1
ATOM 1652 C CA . SER A 1 202 ? -0.148 11.605 6.530 1.00 87.62 202 SER A CA 1
ATOM 1653 C C . SER A 1 202 ? -1.286 11.623 5.498 1.00 87.62 202 SER A C 1
ATOM 1655 O O . SER A 1 202 ? -2.215 10.829 5.601 1.00 87.62 202 SER A O 1
ATOM 1657 N N . GLY A 1 203 ? -1.266 12.552 4.535 1.00 89.81 203 GLY A N 1
ATOM 1658 C CA . GLY A 1 203 ? -2.243 12.598 3.444 1.00 89.81 203 GLY A CA 1
ATOM 1659 C C . GLY A 1 203 ? -2.057 11.422 2.498 1.00 89.81 203 GLY A C 1
ATOM 1660 O O . GLY A 1 203 ? -2.984 10.641 2.311 1.00 89.81 203 GLY A O 1
ATOM 1661 N N . SER A 1 204 ? -0.828 11.250 2.018 1.00 90.25 204 SER A N 1
ATOM 1662 C CA . SER A 1 204 ? -0.394 10.115 1.214 1.00 90.25 204 SER A CA 1
ATOM 1663 C C . SER A 1 204 ? -0.680 8.793 1.906 1.00 90.25 204 SER A C 1
ATOM 1665 O O . SER A 1 204 ? -1.172 7.878 1.267 1.00 90.25 204 SER A O 1
ATOM 1667 N N . GLU A 1 205 ? -0.438 8.692 3.215 1.00 92.94 205 GLU A N 1
ATOM 1668 C CA . GLU A 1 205 ? -0.729 7.468 3.968 1.00 92.94 205 GLU A CA 1
ATOM 1669 C C . GLU A 1 205 ? -2.210 7.093 3.944 1.00 92.94 205 GLU A C 1
ATOM 1671 O O . GLU A 1 205 ? -2.551 5.934 3.712 1.00 92.94 205 GLU A O 1
ATOM 1676 N N . ARG A 1 206 ? -3.094 8.080 4.131 1.00 93.81 206 ARG A N 1
ATOM 1677 C CA . ARG A 1 206 ? -4.544 7.866 4.063 1.00 93.81 206 ARG A CA 1
ATOM 1678 C C . ARG A 1 206 ? -4.990 7.472 2.661 1.00 93.81 206 ARG A C 1
ATOM 1680 O O . ARG A 1 206 ? -5.806 6.565 2.534 1.00 93.81 206 ARG A O 1
ATOM 1687 N N . GLU A 1 207 ? -4.464 8.135 1.632 1.00 94.62 207 GLU A N 1
ATOM 1688 C CA . GLU A 1 207 ? -4.749 7.787 0.236 1.00 94.62 207 GLU A CA 1
ATOM 1689 C C . GLU A 1 207 ? -4.280 6.364 -0.090 1.00 94.62 207 GLU A C 1
ATOM 1691 O O . GLU A 1 207 ? -5.056 5.584 -0.635 1.00 94.62 207 GLU A O 1
ATOM 1696 N N . THR A 1 208 ? -3.054 6.001 0.298 1.00 95.25 208 THR A N 1
ATOM 1697 C CA . THR A 1 208 ? -2.490 4.661 0.088 1.00 95.25 208 THR A CA 1
ATOM 1698 C C . THR A 1 208 ? -3.306 3.595 0.817 1.00 95.25 208 THR A C 1
ATOM 1700 O O . THR A 1 208 ? -3.654 2.590 0.209 1.00 95.25 208 THR A O 1
ATOM 1703 N N . PHE A 1 209 ? -3.675 3.818 2.084 1.00 96.00 209 PHE A N 1
ATOM 1704 C CA . PHE A 1 209 ? -4.542 2.899 2.831 1.00 96.00 209 PHE A CA 1
ATOM 1705 C C . PHE A 1 209 ? -5.904 2.717 2.152 1.00 96.00 209 PHE A C 1
ATOM 1707 O O . PHE A 1 209 ? -6.378 1.595 1.989 1.00 96.00 209 PHE A O 1
ATOM 1714 N N . PHE A 1 210 ? -6.538 3.816 1.741 1.00 95.88 210 PHE A N 1
ATOM 1715 C CA . PHE A 1 210 ? -7.834 3.775 1.071 1.00 95.88 210 PHE A CA 1
ATOM 1716 C C . PHE A 1 210 ? -7.766 3.004 -0.253 1.00 95.88 210 PHE A C 1
ATOM 1718 O O . PHE A 1 210 ? -8.608 2.143 -0.518 1.00 9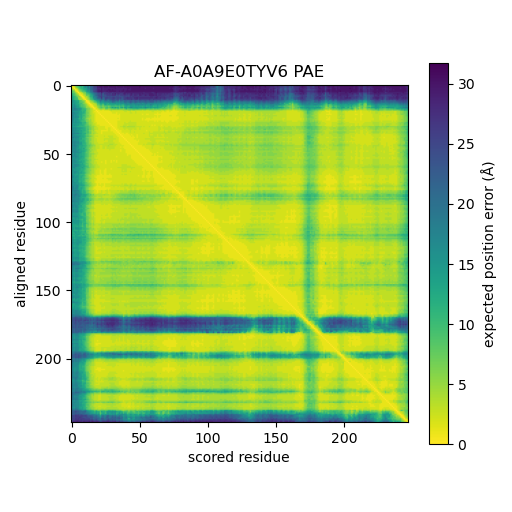5.88 210 PHE A O 1
ATOM 1725 N N . LEU A 1 211 ? -6.739 3.288 -1.059 1.00 94.06 211 LEU A N 1
ATOM 1726 C CA . LEU A 1 211 ? -6.490 2.617 -2.327 1.00 94.06 211 LEU A CA 1
ATOM 1727 C C . LEU A 1 211 ? -6.275 1.116 -2.123 1.00 94.06 211 LEU A C 1
ATOM 1729 O O . LEU A 1 211 ? -6.914 0.317 -2.804 1.00 94.06 211 LEU A O 1
ATOM 1733 N N . ASP A 1 212 ? -5.419 0.737 -1.180 1.00 93.62 212 ASP A N 1
ATOM 1734 C CA . ASP A 1 212 ? -5.105 -0.653 -0.856 1.00 93.62 212 ASP A CA 1
ATOM 1735 C C . ASP A 1 212 ? -6.351 -1.440 -0.410 1.00 93.62 212 ASP A C 1
ATOM 1737 O O . ASP A 1 212 ? -6.682 -2.470 -0.998 1.00 93.62 212 ASP A O 1
ATOM 1741 N N . MET A 1 213 ? -7.126 -0.901 0.539 1.00 93.56 213 MET A N 1
ATOM 1742 C CA . MET A 1 213 ? -8.320 -1.576 1.064 1.00 93.56 213 MET A CA 1
ATOM 1743 C C . MET A 1 213 ? -9.433 -1.751 0.022 1.00 93.56 213 MET A C 1
ATOM 1745 O O . MET A 1 213 ? -10.117 -2.778 0.019 1.00 93.56 213 MET A O 1
ATOM 1749 N N . LEU A 1 214 ? -9.656 -0.765 -0.857 1.00 93.62 214 LEU A N 1
ATOM 1750 C CA . LEU A 1 214 ? -10.744 -0.841 -1.838 1.00 93.62 214 LEU A CA 1
ATOM 1751 C C . LEU A 1 214 ? -10.366 -1.585 -3.118 1.00 93.62 214 LEU A C 1
ATOM 1753 O O . LEU A 1 214 ? -11.237 -2.229 -3.707 1.00 93.62 214 LEU A O 1
ATOM 1757 N N . SER A 1 215 ? -9.096 -1.560 -3.530 1.00 90.56 215 SER A N 1
ATOM 1758 C CA . SER A 1 215 ? -8.656 -2.178 -4.793 1.00 90.56 215 SER A CA 1
ATOM 1759 C C . SER A 1 215 ? -8.867 -3.694 -4.842 1.00 90.56 215 SER A C 1
ATOM 1761 O O . SER A 1 215 ? -8.923 -4.261 -5.933 1.00 90.56 215 SER A O 1
ATOM 1763 N N . LEU A 1 216 ? -9.039 -4.354 -3.689 1.00 86.31 216 LEU A N 1
ATOM 1764 C CA . LEU A 1 216 ? -9.332 -5.788 -3.617 1.00 86.31 216 LEU A CA 1
ATOM 1765 C C . LEU A 1 216 ? -10.688 -6.151 -4.247 1.00 86.31 216 LEU A C 1
ATOM 1767 O O . LEU A 1 216 ? -10.805 -7.183 -4.906 1.00 86.31 216 LEU A O 1
ATOM 1771 N N . LYS A 1 217 ? -11.731 -5.339 -4.030 1.00 89.25 217 LYS A N 1
ATOM 1772 C CA . LYS A 1 217 ? -13.108 -5.657 -4.472 1.00 89.25 217 LYS A CA 1
ATOM 1773 C C . LYS A 1 217 ? -13.728 -4.618 -5.394 1.00 89.25 217 LYS A C 1
ATOM 1775 O O . LYS A 1 217 ? -14.737 -4.916 -6.027 1.00 89.25 217 LYS A O 1
ATOM 1780 N N . HIS A 1 218 ? -13.128 -3.440 -5.491 1.00 91.44 218 HIS A N 1
ATOM 1781 C CA . HIS A 1 218 ? -13.680 -2.311 -6.221 1.00 91.44 218 HIS A CA 1
ATOM 1782 C C . HIS A 1 218 ? -12.710 -1.810 -7.285 1.00 91.44 218 HIS A C 1
ATOM 1784 O O . HIS A 1 218 ? -11.492 -1.967 -7.193 1.00 91.44 218 HIS A O 1
ATOM 1790 N N . SER A 1 219 ? -13.260 -1.194 -8.328 1.00 90.94 219 SER A N 1
ATOM 1791 C CA . SER A 1 219 ? -12.454 -0.442 -9.282 1.00 90.94 219 SER A CA 1
ATOM 1792 C C . SER A 1 219 ? -12.145 0.926 -8.689 1.00 90.94 219 SER A C 1
ATOM 1794 O O . SER A 1 219 ? -13.062 1.716 -8.489 1.00 90.94 219 SER A O 1
ATOM 1796 N N . VAL A 1 220 ? -10.869 1.223 -8.450 1.00 91.88 220 VAL A N 1
ATOM 1797 C CA . VAL A 1 220 ? -10.418 2.528 -7.950 1.00 91.88 220 VAL A CA 1
ATOM 1798 C C . VAL A 1 220 ? -9.751 3.298 -9.083 1.00 91.88 220 VAL A C 1
ATOM 1800 O O . VAL A 1 220 ? -8.819 2.804 -9.713 1.00 91.88 220 VAL A O 1
ATOM 1803 N N . THR A 1 221 ? -10.237 4.503 -9.367 1.00 91.38 221 THR A N 1
ATOM 1804 C CA . THR A 1 221 ? -9.718 5.366 -10.441 1.00 91.38 221 THR A CA 1
ATOM 1805 C C . THR A 1 221 ? -9.578 6.795 -9.934 1.00 91.38 221 THR A C 1
ATOM 1807 O O . THR A 1 221 ? -10.181 7.143 -8.920 1.00 91.38 221 THR A O 1
ATOM 1810 N N . LEU A 1 222 ? -8.793 7.636 -10.607 1.00 89.31 222 LEU A N 1
ATOM 1811 C CA . LEU A 1 222 ? -8.742 9.060 -10.268 1.00 89.31 222 LEU A CA 1
ATOM 1812 C C . LEU A 1 222 ? -10.004 9.766 -10.764 1.00 89.31 222 LEU A C 1
ATOM 1814 O O . LEU A 1 222 ? -10.453 9.539 -11.895 1.00 89.31 222 LEU A O 1
ATOM 1818 N N . ALA A 1 223 ? -10.550 10.653 -9.936 1.00 86.81 223 ALA A N 1
ATOM 1819 C CA . ALA A 1 223 ? -11.674 11.489 -10.326 1.00 86.81 223 ALA A CA 1
ATOM 1820 C C . ALA A 1 223 ? -11.222 12.696 -11.172 1.00 86.81 223 ALA A C 1
ATOM 1822 O O . ALA A 1 223 ? -10.055 13.087 -11.185 1.00 86.81 223 ALA A O 1
ATOM 1823 N N . GLN A 1 224 ? -12.156 13.303 -11.915 1.00 82.19 224 GLN A N 1
ATOM 1824 C CA . GLN A 1 224 ? -11.898 14.591 -12.581 1.00 82.19 224 GLN A CA 1
ATOM 1825 C C . GLN A 1 224 ? -11.868 15.757 -11.583 1.00 82.19 224 GLN A C 1
ATOM 1827 O O . GLN A 1 224 ? -11.138 16.722 -11.792 1.00 82.19 224 GLN A O 1
ATOM 1832 N N . LYS A 1 225 ? -12.683 15.658 -10.527 1.00 81.38 225 LYS A N 1
ATOM 1833 C CA . LYS A 1 225 ? -12.737 16.547 -9.365 1.00 81.38 225 LYS 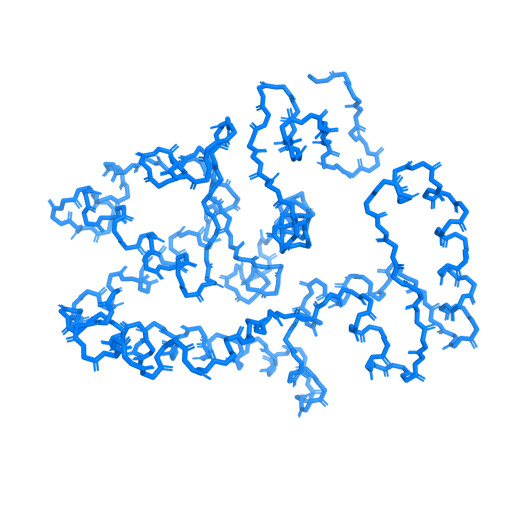A CA 1
ATOM 1834 C C . LYS A 1 225 ? -12.857 15.671 -8.122 1.00 81.38 225 LYS A C 1
ATOM 1836 O O . LYS A 1 225 ? -13.682 14.760 -8.143 1.00 81.38 225 LYS A O 1
ATOM 1841 N N . GLY A 1 226 ? -12.056 15.948 -7.101 1.00 83.12 226 GLY A N 1
ATOM 1842 C CA . GLY A 1 226 ? -11.849 15.093 -5.930 1.00 83.12 226 GLY A CA 1
ATOM 1843 C C . GLY A 1 226 ? -10.762 14.026 -6.126 1.00 83.12 226 GLY A C 1
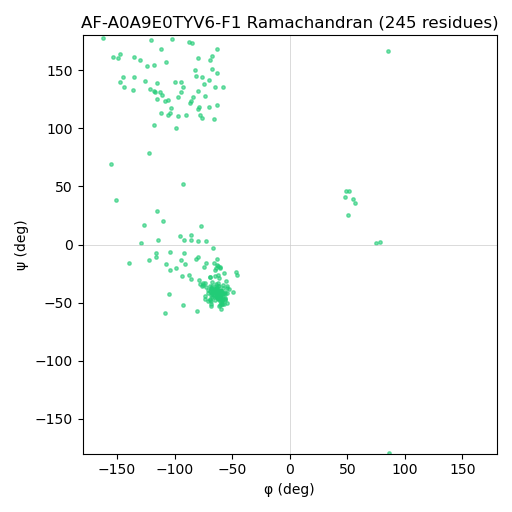ATOM 1844 O O . GLY A 1 226 ? -10.140 13.958 -7.189 1.00 83.12 226 GLY A O 1
ATOM 1845 N N . ASP A 1 227 ? -10.529 13.201 -5.105 1.00 88.12 227 ASP A N 1
ATOM 1846 C CA . ASP A 1 227 ? -9.394 12.265 -5.077 1.00 88.12 227 ASP A CA 1
ATOM 1847 C C . ASP A 1 227 ? -9.632 10.970 -5.887 1.00 88.12 227 ASP A C 1
ATOM 1849 O O . ASP A 1 227 ? -8.873 10.664 -6.814 1.00 88.12 227 ASP A O 1
ATOM 1853 N N . PHE A 1 228 ? -10.690 10.205 -5.581 1.00 92.94 228 PHE A N 1
ATOM 1854 C CA . PHE A 1 228 ? -10.937 8.890 -6.196 1.00 92.94 228 PHE A CA 1
ATOM 1855 C C . PHE A 1 228 ? -12.389 8.675 -6.629 1.00 92.94 228 PHE A C 1
ATOM 1857 O O . PHE A 1 228 ? -13.328 9.067 -5.943 1.00 92.94 228 PHE A O 1
ATOM 1864 N N . LEU A 1 229 ? -12.578 7.967 -7.742 1.00 92.81 229 LEU A N 1
ATOM 1865 C CA . LEU A 1 229 ? -13.866 7.486 -8.231 1.00 92.81 229 LEU A CA 1
ATOM 1866 C C . LEU A 1 229 ? -13.907 5.954 -8.137 1.00 92.81 229 LEU A C 1
ATOM 1868 O O . LEU A 1 229 ? -13.170 5.259 -8.847 1.00 92.81 229 LEU A O 1
ATOM 1872 N N . ILE A 1 230 ? -14.771 5.447 -7.258 1.00 93.44 230 ILE A N 1
ATOM 1873 C CA . ILE A 1 230 ? -14.963 4.022 -6.980 1.00 93.44 230 ILE A CA 1
ATOM 1874 C C . ILE A 1 230 ? -16.114 3.483 -7.822 1.00 93.44 230 ILE A C 1
ATOM 1876 O O . ILE A 1 230 ? -17.178 4.099 -7.897 1.00 93.44 230 ILE A O 1
ATOM 1880 N N . ASP A 1 231 ? -15.873 2.357 -8.494 1.00 91.69 231 ASP A N 1
ATOM 1881 C CA . ASP A 1 231 ? -16.816 1.674 -9.394 1.00 91.69 231 ASP A CA 1
ATOM 1882 C C . ASP A 1 231 ? -17.446 2.597 -10.458 1.00 91.69 231 ASP A C 1
ATOM 1884 O O . ASP A 1 231 ? -18.523 2.340 -10.995 1.00 91.69 231 ASP A O 1
ATOM 1888 N N . GLY A 1 232 ? -16.744 3.685 -10.790 1.00 89.12 232 GLY A N 1
ATOM 1889 C CA . GLY A 1 232 ? -17.152 4.666 -11.791 1.00 89.12 232 GLY A CA 1
ATOM 1890 C C . GLY A 1 232 ? -18.274 5.617 -11.361 1.00 89.12 232 GLY A C 1
ATOM 1891 O O . GLY A 1 232 ? -18.682 6.442 -12.176 1.00 89.12 232 GLY A O 1
ATOM 1892 N N . ASN A 1 233 ? -18.788 5.528 -10.129 1.00 90.25 233 ASN A N 1
ATOM 1893 C CA . ASN A 1 233 ? -19.960 6.304 -9.702 1.00 90.25 233 ASN A CA 1
ATOM 1894 C C . ASN A 1 233 ? -19.902 6.872 -8.275 1.00 90.25 233 ASN A C 1
ATOM 1896 O O . ASN A 1 233 ? -20.683 7.771 -7.971 1.00 90.25 233 ASN A O 1
ATOM 1900 N N . MET A 1 234 ? -19.005 6.400 -7.408 1.00 92.00 234 MET A N 1
ATOM 1901 C CA . MET A 1 234 ? -18.878 6.910 -6.041 1.00 92.00 234 MET A CA 1
ATOM 1902 C C . MET A 1 234 ? -17.627 7.774 -5.920 1.00 92.00 234 MET A C 1
ATOM 1904 O O . MET A 1 234 ? -16.508 7.270 -6.005 1.00 92.00 234 MET A O 1
ATOM 1908 N N . LEU A 1 235 ? -17.818 9.079 -5.734 1.00 92.94 235 LEU A N 1
ATOM 1909 C CA . LEU A 1 235 ? -16.726 10.025 -5.530 1.00 92.94 235 LEU A CA 1
ATOM 1910 C C . LEU A 1 235 ? -16.303 10.039 -4.057 1.00 92.94 235 LEU A C 1
ATOM 1912 O O . LEU A 1 235 ? -17.136 10.254 -3.178 1.00 92.94 235 LEU A O 1
ATOM 1916 N N . PHE A 1 236 ? -15.011 9.853 -3.807 1.00 93.06 236 PHE A N 1
ATOM 1917 C CA . PHE A 1 236 ? -14.411 9.913 -2.481 1.00 93.06 236 PHE A CA 1
ATOM 1918 C C . PHE A 1 236 ? -13.321 10.972 -2.425 1.00 93.06 236 PHE A C 1
ATOM 1920 O O . PHE A 1 236 ? -12.430 11.013 -3.273 1.00 93.06 236 PHE A O 1
ATOM 1927 N N . GLU A 1 237 ? -13.384 11.769 -1.363 1.00 92.12 237 GLU A N 1
ATOM 1928 C CA . GLU A 1 237 ? -12.357 12.727 -0.986 1.00 92.12 237 GLU A CA 1
ATOM 1929 C C . GLU A 1 237 ? -11.640 12.216 0.262 1.00 92.12 237 GLU A C 1
ATOM 1931 O O . GLU A 1 237 ? -12.263 11.938 1.290 1.00 92.12 237 GLU A O 1
ATOM 1936 N N . ILE A 1 238 ? -10.323 12.073 0.176 1.00 92.06 238 ILE A N 1
ATOM 1937 C CA . ILE A 1 238 ? -9.487 11.512 1.227 1.00 92.06 238 ILE A CA 1
ATOM 1938 C C . ILE A 1 238 ? -8.753 12.653 1.920 1.00 92.06 238 ILE A C 1
ATOM 1940 O O . ILE A 1 238 ? -7.900 13.355 1.371 1.00 92.06 238 ILE A O 1
ATOM 1944 N N . GLY A 1 239 ? -9.105 12.866 3.184 1.00 84.69 239 GLY A N 1
ATOM 1945 C CA . GLY A 1 239 ? -8.683 14.053 3.905 1.00 84.69 239 GLY A CA 1
ATOM 1946 C C . GLY A 1 239 ? -8.597 13.873 5.404 1.00 84.69 239 GLY A C 1
ATOM 1947 O O . GLY A 1 239 ? -9.145 12.946 5.990 1.00 84.69 239 GLY A O 1
ATOM 1948 N N . GLY A 1 240 ? -7.860 14.787 6.032 1.00 77.00 240 GLY A N 1
ATOM 1949 C CA . GLY A 1 240 ? -7.947 14.988 7.473 1.00 77.00 240 GLY A CA 1
ATOM 1950 C C . GLY A 1 240 ? -9.099 15.931 7.818 1.00 77.00 240 GLY A C 1
ATOM 1951 O O . GLY A 1 240 ? -9.661 16.584 6.946 1.00 77.00 240 GLY A O 1
ATOM 1952 N N . ARG A 1 241 ? -9.369 16.092 9.117 1.00 72.31 241 ARG A N 1
ATOM 1953 C CA . ARG A 1 241 ? -10.445 16.933 9.684 1.00 72.31 241 ARG A CA 1
ATOM 1954 C C . ARG A 1 241 ? -10.573 18.355 9.101 1.00 72.31 241 ARG A C 1
ATOM 1956 O O . ARG A 1 241 ? -11.627 18.961 9.228 1.00 72.31 241 ARG A O 1
ATOM 1963 N N . LYS A 1 242 ? -9.500 18.911 8.527 1.00 70.50 242 LYS A N 1
ATOM 1964 C CA . LYS A 1 242 ? -9.461 20.273 7.968 1.00 70.50 242 LYS A CA 1
ATOM 1965 C C . LYS A 1 242 ? -9.811 20.360 6.472 1.00 70.50 242 LYS A C 1
ATOM 1967 O O . LYS A 1 242 ? -9.884 21.474 5.968 1.00 70.50 242 LYS A O 1
ATOM 1972 N N . LYS A 1 243 ? -9.977 19.239 5.757 1.00 66.81 243 LYS A N 1
ATOM 1973 C CA . LYS A 1 243 ? -10.373 19.236 4.335 1.00 66.81 243 LYS A CA 1
ATOM 1974 C C . LYS A 1 243 ? -11.893 19.450 4.244 1.00 66.81 243 LYS A C 1
ATOM 1976 O O . LYS A 1 243 ? -12.641 18.807 4.976 1.00 66.81 243 LYS A O 1
ATOM 1981 N N . THR A 1 244 ? -12.334 20.357 3.378 1.00 61.16 244 THR A N 1
ATOM 1982 C CA . THR A 1 244 ? -13.751 20.604 3.061 1.00 61.16 244 THR A CA 1
ATOM 1983 C C . THR A 1 244 ? -14.062 20.076 1.659 1.00 61.16 244 THR A C 1
ATOM 1985 O O . THR A 1 244 ? -13.161 19.957 0.835 1.00 61.16 244 THR A O 1
ATOM 1988 N N . PHE A 1 245 ? -15.335 19.778 1.375 1.00 59.00 245 PHE A N 1
ATOM 1989 C CA . PHE A 1 245 ? -15.797 19.301 0.059 1.00 59.00 245 PHE A CA 1
ATOM 1990 C C . PHE A 1 245 ? -15.820 20.390 -1.038 1.00 59.00 245 PHE A C 1
ATOM 1992 O O . PHE A 1 245 ? -16.247 20.121 -2.156 1.00 59.00 245 PHE A O 1
ATOM 1999 N N . GLU A 1 246 ? -15.385 21.618 -0.739 1.00 52.78 246 GLU A N 1
ATOM 2000 C CA . GLU A 1 246 ? -15.378 22.754 -1.675 1.00 52.78 246 GLU A CA 1
ATOM 2001 C C . GLU A 1 246 ? -14.039 22.888 -2.428 1.00 52.78 246 GLU A C 1
ATOM 2003 O O . GLU A 1 246 ? -13.427 23.957 -2.421 1.00 52.78 246 GLU A O 1
ATOM 2008 N N . GLN A 1 247 ? -13.557 21.807 -3.050 1.00 46.75 247 GLN A N 1
AT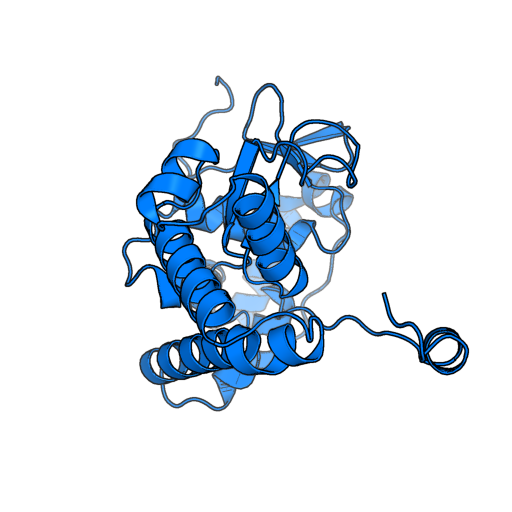OM 2009 C CA . GLN A 1 247 ? -12.334 21.818 -3.871 1.00 46.75 247 GLN A CA 1
ATOM 2010 C C . GLN A 1 247 ? -12.627 21.553 -5.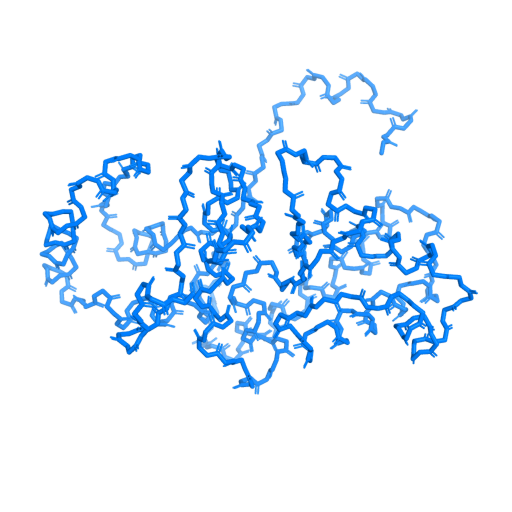350 1.00 46.75 247 GLN A C 1
ATOM 2012 O O . GLN A 1 247 ? -13.415 20.631 -5.661 1.00 46.75 247 GLN A O 1
#

Secondary structure (DSSP, 8-state):
--SS-TTGGGTS------PPPHHHHHHHHHT-------HHHHHHHHHHHHHHHHHHHHTTT--HHHHHHHHHHHTSSGGGGTSSSHHHHHHHHHHHHHHIIIIIIHHH-TT--HHHHHHHHHHHHHHHHH-SB---HHHHHHHTT-S-HHHHHHHHHHHHHTTSEEEE-BSS-TTSTTTS-SEEEESSHHHHHHHTTT---HHHHHHHHHHHHHHTTS-EEE-SSSSEEETTTEEE----TT--S--

Nearest PDB structures (foldseek):
  8yn1-assembly1_C  TM=5.886E-01  e=5.303E-01  Arabidopsis thaliana
  8yn0-assembly2_D  TM=5.339E-01  e=5.303E-01  Arabidopsis thaliana
  2l01-assembly1_B  TM=5.368E-01  e=6.600E-01  Phocaeicola vulgatus ATCC 8482
  3u1d-assembly1_B  TM=4.461E-01  e=5.601E-01  Halomicrobium mukohataei DSM 12286

Solvent-accessible surface area (backbone atoms only — not comparable to full-atom values): 14340 Å² total; per-residue (Å²): 137,71,94,83,44,81,66,61,67,75,72,52,86,83,76,85,82,75,66,44,50,74,65,52,34,50,23,69,72,69,74,51,90,74,89,86,75,57,70,71,54,45,74,76,40,41,70,65,54,48,52,55,51,45,53,60,33,46,76,71,79,40,56,64,66,66,53,50,59,46,32,45,50,62,29,35,56,80,65,47,79,79,41,95,44,70,67,56,42,35,53,52,50,52,51,50,54,49,44,43,50,66,49,51,46,29,70,76,39,73,85,52,46,75,66,52,43,51,50,47,54,51,47,51,55,54,44,46,77,49,55,65,37,62,74,53,51,65,61,52,17,60,76,66,73,46,98,42,45,68,56,49,49,51,46,52,49,53,36,36,78,66,63,55,30,40,62,33,17,69,63,92,50,89,85,50,21,74,84,58,32,55,34,36,38,49,36,37,30,36,59,38,45,50,66,30,75,71,70,64,52,73,66,52,41,51,46,28,42,52,49,44,68,41,51,79,85,41,52,70,20,38,35,98,70,60,54,31,22,38,71,77,76,45,81,41,75,80,69,61,97,86,63,70,93,90,109